Protein AF-A0A377ECA0-F1 (afdb_monomer_lite)

Structure (mmCIF, N/CA/C/O backbone):
data_AF-A0A377ECA0-F1
#
_entry.id   AF-A0A377ECA0-F1
#
loop_
_atom_site.group_PDB
_atom_site.id
_atom_site.type_symbol
_atom_site.label_atom_id
_atom_site.label_alt_id
_atom_site.label_comp_id
_atom_site.label_asym_id
_atom_site.label_entity_id
_atom_site.label_seq_id
_atom_site.pdbx_PDB_ins_code
_atom_site.Cartn_x
_atom_site.Cartn_y
_atom_site.Cartn_z
_atom_site.occupancy
_atom_site.B_iso_or_equiv
_atom_site.auth_seq_id
_atom_site.auth_comp_id
_atom_site.auth_asym_id
_atom_site.auth_atom_id
_atom_site.pdbx_PDB_model_num
ATOM 1 N N . MET A 1 1 ? 40.394 -6.941 -40.261 1.00 28.83 1 MET A N 1
ATOM 2 C CA . MET A 1 1 ? 40.652 -6.953 -38.805 1.00 28.83 1 MET A CA 1
ATOM 3 C C . MET A 1 1 ? 39.312 -7.135 -38.123 1.00 28.83 1 MET A C 1
ATOM 5 O O . MET A 1 1 ? 38.383 -6.418 -38.465 1.00 28.83 1 MET A O 1
ATOM 9 N N . LYS A 1 2 ? 39.177 -8.184 -37.307 1.00 25.30 2 LYS A N 1
ATOM 10 C CA . LYS A 1 2 ? 37.919 -8.582 -36.661 1.00 25.30 2 LYS A CA 1
ATOM 11 C C . LYS A 1 2 ? 37.496 -7.483 -35.682 1.00 25.30 2 LYS A C 1
ATOM 13 O O . LYS A 1 2 ? 38.287 -7.129 -34.814 1.00 25.30 2 LYS A O 1
ATOM 18 N N . GLY A 1 3 ? 36.300 -6.929 -35.879 1.00 26.41 3 GLY A N 1
ATOM 19 C CA . GLY A 1 3 ? 35.705 -5.952 -34.976 1.00 26.41 3 GLY A CA 1
ATOM 20 C C . GLY A 1 3 ? 35.449 -6.609 -33.629 1.00 26.41 3 GLY A C 1
ATOM 21 O O . GLY A 1 3 ? 34.752 -7.614 -33.552 1.00 26.41 3 GLY A O 1
ATOM 22 N N . THR A 1 4 ? 36.078 -6.083 -32.588 1.00 27.81 4 THR A N 1
ATOM 23 C CA . THR A 1 4 ? 35.736 -6.387 -31.203 1.00 27.81 4 THR A CA 1
ATOM 24 C C . THR A 1 4 ? 34.313 -5.910 -30.952 1.00 27.81 4 THR A C 1
ATOM 26 O O . THR A 1 4 ? 34.026 -4.718 -31.077 1.00 27.81 4 THR A O 1
ATOM 29 N N . ASP A 1 5 ? 33.431 -6.857 -30.653 1.00 27.67 5 ASP A N 1
ATOM 30 C CA . ASP A 1 5 ? 32.027 -6.625 -30.358 1.00 27.67 5 ASP A CA 1
ATOM 31 C C . ASP A 1 5 ? 31.869 -5.606 -29.219 1.00 27.67 5 ASP A C 1
ATOM 33 O O . ASP A 1 5 ? 32.388 -5.787 -28.117 1.00 27.67 5 ASP A O 1
ATOM 37 N N . LEU A 1 6 ? 31.067 -4.564 -29.464 1.00 29.16 6 LEU A N 1
ATOM 38 C CA . LEU A 1 6 ? 30.594 -3.573 -28.480 1.00 29.16 6 LEU A CA 1
ATOM 39 C C . LEU A 1 6 ? 29.875 -4.196 -27.257 1.00 29.16 6 LEU A C 1
ATOM 41 O O . LEU A 1 6 ? 29.510 -3.487 -26.320 1.00 29.16 6 LEU A O 1
ATOM 45 N N . TRP A 1 7 ? 29.685 -5.517 -27.256 1.00 29.38 7 TRP A N 1
ATOM 46 C CA . TRP A 1 7 ? 29.025 -6.307 -26.222 1.00 29.38 7 TRP A CA 1
ATOM 47 C C . TRP A 1 7 ? 29.928 -6.712 -25.051 1.00 29.38 7 TRP A C 1
ATOM 49 O O . TRP A 1 7 ? 29.408 -7.078 -23.996 1.00 29.38 7 TRP A O 1
ATOM 59 N N . ASP A 1 8 ? 31.254 -6.612 -25.172 1.00 29.42 8 ASP A N 1
ATOM 60 C CA . ASP A 1 8 ? 32.158 -7.027 -24.087 1.00 29.42 8 ASP A CA 1
ATOM 61 C C . ASP A 1 8 ? 32.122 -6.076 -22.870 1.00 29.42 8 ASP A C 1
ATOM 63 O O . ASP A 1 8 ? 32.461 -6.469 -21.751 1.00 29.42 8 ASP A O 1
ATOM 67 N N . CYS A 1 9 ? 31.639 -4.841 -23.052 1.00 31.50 9 CYS A N 1
ATOM 68 C CA . CYS A 1 9 ? 31.557 -3.828 -21.993 1.00 31.50 9 CYS A CA 1
ATOM 69 C C . CYS A 1 9 ? 30.334 -3.964 -21.064 1.00 31.50 9 CYS A C 1
ATOM 71 O O . CYS A 1 9 ? 30.274 -3.273 -20.050 1.00 31.50 9 CYS A O 1
ATOM 73 N N . LEU A 1 10 ? 29.363 -4.830 -21.379 1.00 35.47 10 LEU A N 1
ATOM 74 C CA . LEU A 1 10 ? 28.091 -4.957 -20.646 1.00 35.47 10 LEU A CA 1
ATOM 75 C C . LEU A 1 10 ? 27.835 -6.393 -20.167 1.00 35.47 10 LEU A C 1
ATOM 77 O O . LEU A 1 10 ? 26.709 -6.893 -20.199 1.00 35.47 10 LEU A O 1
ATOM 81 N N . ARG A 1 11 ? 28.881 -7.086 -19.699 1.00 25.08 11 ARG A N 1
ATOM 82 C CA . ARG A 1 11 ? 28.693 -8.347 -18.973 1.00 25.08 11 ARG A CA 1
ATOM 83 C C . ARG A 1 11 ? 27.896 -8.076 -17.681 1.00 25.08 11 ARG A C 1
ATOM 85 O O . ARG A 1 11 ? 28.354 -7.282 -16.861 1.00 25.08 11 ARG A O 1
ATOM 92 N N . PRO A 1 12 ? 26.777 -8.785 -17.423 1.00 31.27 12 PRO A N 1
ATOM 93 C CA . PRO A 1 12 ? 25.990 -8.647 -16.187 1.00 31.27 12 PRO A CA 1
ATOM 94 C C . PRO A 1 12 ? 26.754 -8.997 -14.895 1.00 31.27 12 PRO A C 1
ATOM 96 O O . PRO A 1 12 ? 26.226 -8.830 -13.802 1.00 31.27 12 PRO A O 1
ATOM 99 N N . ALA A 1 13 ? 27.986 -9.504 -15.006 1.00 26.77 13 ALA A N 1
ATOM 100 C CA . ALA A 1 13 ? 28.803 -9.980 -13.895 1.00 26.77 13 ALA A CA 1
ATOM 101 C C . ALA A 1 13 ? 29.608 -8.879 -13.171 1.00 26.77 13 ALA A C 1
ATOM 103 O O . ALA A 1 13 ? 30.215 -9.165 -12.144 1.00 26.77 13 ALA A O 1
ATOM 104 N N . SER A 1 14 ? 29.625 -7.638 -13.672 1.00 26.95 14 SER A N 1
ATOM 105 C CA . SER A 1 14 ? 30.475 -6.562 -13.123 1.00 26.95 14 SER A CA 1
ATOM 106 C C . SER A 1 14 ? 29.754 -5.598 -12.176 1.00 26.95 14 SER A C 1
ATOM 108 O O . SER A 1 14 ? 30.375 -4.657 -11.687 1.00 26.95 14 SER A O 1
ATOM 110 N N . TYR A 1 15 ? 28.460 -5.792 -11.903 1.00 35.81 15 TYR A N 1
ATOM 111 C CA . TYR A 1 15 ? 27.738 -4.972 -10.929 1.00 35.81 15 TYR A CA 1
ATOM 112 C C . TYR A 1 15 ? 28.128 -5.398 -9.510 1.00 35.81 15 TYR A C 1
ATOM 114 O O . TYR A 1 15 ? 27.382 -6.078 -8.809 1.00 35.81 15 TYR A O 1
ATOM 122 N N . SER A 1 16 ? 29.321 -5.005 -9.064 1.00 24.34 16 SER A N 1
ATOM 123 C CA . SER A 1 16 ? 29.629 -4.990 -7.640 1.00 24.34 16 SER A CA 1
ATOM 124 C C . SER A 1 16 ? 28.638 -4.044 -6.965 1.00 24.34 16 SER A C 1
ATOM 126 O O . SER A 1 16 ? 28.675 -2.829 -7.168 1.00 24.34 16 SER A O 1
ATOM 128 N N . VAL A 1 17 ? 27.717 -4.620 -6.194 1.00 31.22 17 VAL A N 1
ATOM 129 C CA . VAL A 1 17 ? 26.758 -3.900 -5.360 1.00 31.22 17 VAL A CA 1
ATOM 130 C C . VAL A 1 17 ? 27.549 -3.122 -4.312 1.00 31.22 17 VAL A C 1
ATOM 132 O O . VAL A 1 17 ? 27.929 -3.665 -3.279 1.00 31.22 17 VAL A O 1
ATOM 135 N N . ILE A 1 18 ? 27.817 -1.843 -4.577 1.00 32.34 18 ILE A N 1
ATOM 136 C CA . ILE A 1 18 ? 28.275 -0.912 -3.545 1.00 32.34 18 ILE A CA 1
ATOM 137 C C . ILE A 1 18 ? 27.057 -0.664 -2.644 1.00 32.34 18 ILE A C 1
ATOM 139 O O . ILE A 1 18 ? 26.040 -0.162 -3.141 1.00 32.34 18 ILE A O 1
ATOM 143 N N . PRO A 1 19 ? 27.093 -1.028 -1.348 1.00 28.97 19 PRO A N 1
ATOM 144 C CA . PRO A 1 19 ? 25.959 -0.835 -0.459 1.00 28.97 19 PRO A CA 1
ATOM 145 C C . PRO A 1 19 ? 25.803 0.660 -0.175 1.00 28.97 19 PRO A C 1
ATOM 147 O O . PRO A 1 19 ? 26.375 1.202 0.767 1.00 28.97 19 PRO A O 1
ATOM 150 N N . ASN A 1 20 ? 25.019 1.347 -1.003 1.00 37.94 20 ASN A N 1
ATOM 151 C CA . ASN A 1 20 ? 24.620 2.710 -0.708 1.00 37.94 20 ASN A CA 1
ATOM 152 C C . ASN A 1 20 ? 23.591 2.656 0.424 1.00 37.94 20 ASN A C 1
ATOM 154 O O . ASN A 1 20 ? 22.491 2.128 0.260 1.00 37.94 20 ASN A O 1
ATOM 158 N N . LYS A 1 21 ? 23.955 3.194 1.586 1.00 34.03 21 LYS A N 1
ATOM 159 C CA . LYS A 1 21 ? 23.105 3.281 2.781 1.00 34.03 21 LYS A CA 1
ATOM 160 C C . LYS A 1 21 ? 22.103 4.442 2.656 1.00 34.03 21 LYS A C 1
ATOM 162 O O . LYS A 1 21 ? 21.881 5.176 3.612 1.00 34.03 21 LYS A O 1
ATOM 167 N N . LYS A 1 22 ? 21.532 4.650 1.465 1.00 42.03 22 LYS A N 1
ATOM 168 C CA . LYS A 1 22 ? 20.359 5.511 1.270 1.00 42.03 22 LYS A CA 1
ATOM 169 C C . LYS A 1 22 ? 19.135 4.621 1.462 1.00 42.03 22 LYS A C 1
ATOM 171 O O . LYS A 1 22 ? 19.134 3.486 0.992 1.00 42.03 22 LYS A O 1
ATOM 176 N N . VAL A 1 23 ? 18.161 5.109 2.233 1.00 39.84 23 VAL A N 1
ATOM 177 C CA . VAL A 1 23 ? 16.913 4.410 2.571 1.00 39.84 23 VAL A CA 1
ATOM 178 C C . VAL A 1 23 ? 16.377 3.764 1.300 1.00 39.84 23 VAL A C 1
ATOM 180 O O . VAL A 1 23 ? 15.966 4.468 0.381 1.00 39.84 23 VAL A O 1
ATOM 183 N N . LYS A 1 24 ? 16.458 2.432 1.207 1.00 48.22 24 LYS A N 1
ATOM 184 C CA . LYS A 1 24 ? 15.829 1.719 0.101 1.00 48.22 24 LYS A CA 1
ATOM 185 C C . LYS A 1 24 ? 14.350 2.045 0.220 1.00 48.22 24 LYS A C 1
ATOM 187 O O . LYS A 1 24 ? 13.742 1.722 1.238 1.00 48.22 24 LYS A O 1
ATOM 192 N N . PHE A 1 25 ? 13.803 2.749 -0.763 1.00 55.59 25 PHE A N 1
ATOM 193 C CA . PHE A 1 25 ? 12.363 2.851 -0.909 1.00 55.59 25 PHE A CA 1
ATOM 194 C C . PHE A 1 25 ? 11.832 1.416 -0.950 1.00 55.59 25 PHE A C 1
ATOM 196 O O . PHE A 1 25 ? 12.160 0.660 -1.863 1.00 55.59 25 PHE A O 1
ATOM 203 N N . ARG A 1 26 ? 11.125 1.009 0.102 1.00 63.50 26 ARG A N 1
ATOM 204 C CA . ARG A 1 26 ? 10.517 -0.314 0.204 1.00 63.50 26 ARG A CA 1
ATOM 205 C C . ARG A 1 26 ? 9.012 -0.112 0.200 1.00 63.50 26 ARG A C 1
ATOM 207 O O . ARG A 1 26 ? 8.476 0.625 1.026 1.00 63.50 26 ARG A O 1
ATOM 214 N N . ALA A 1 27 ? 8.378 -0.733 -0.780 1.00 75.50 27 ALA A N 1
ATOM 215 C CA . ALA A 1 27 ? 6.948 -0.702 -1.021 1.00 75.50 27 ALA A CA 1
ATOM 216 C C . ALA A 1 27 ? 6.234 -1.528 0.063 1.00 75.50 27 ALA A C 1
ATOM 218 O O . ALA A 1 27 ? 6.321 -2.757 0.085 1.00 75.50 27 ALA A O 1
ATOM 219 N N . LEU A 1 28 ? 5.603 -0.843 1.018 1.00 83.19 28 LEU A N 1
ATOM 220 C CA . LEU A 1 28 ? 5.018 -1.453 2.210 1.00 83.19 28 LEU A CA 1
ATOM 221 C C . LEU A 1 28 ? 3.870 -2.392 1.839 1.00 83.19 28 LEU A C 1
ATOM 223 O O . LEU A 1 28 ? 3.805 -3.516 2.335 1.00 83.19 28 LEU A O 1
ATOM 227 N N . PHE A 1 29 ? 2.956 -1.933 0.987 1.00 85.31 29 PHE A N 1
ATOM 228 C CA . PHE A 1 29 ? 1.769 -2.701 0.628 1.00 85.31 29 PHE A CA 1
ATOM 229 C C . PHE A 1 29 ? 2.135 -3.887 -0.263 1.00 85.31 29 PHE A C 1
ATOM 231 O O . PHE A 1 29 ? 1.602 -4.980 -0.050 1.00 85.31 29 PHE A O 1
ATOM 238 N N . LEU A 1 30 ? 3.096 -3.723 -1.181 1.00 84.19 30 LEU A N 1
ATOM 239 C CA . LEU A 1 30 ? 3.634 -4.846 -1.955 1.00 84.19 30 LEU A CA 1
ATOM 240 C C . LEU A 1 30 ? 4.256 -5.924 -1.057 1.00 84.19 30 LEU A C 1
ATOM 242 O O . LEU A 1 30 ? 3.967 -7.108 -1.224 1.00 84.19 30 LEU A O 1
ATOM 246 N N . GLU A 1 31 ? 5.069 -5.541 -0.071 1.00 83.56 31 GLU A N 1
ATOM 247 C CA . GLU A 1 31 ? 5.737 -6.504 0.814 1.00 83.56 31 GLU A CA 1
ATOM 248 C C . GLU A 1 31 ? 4.800 -7.196 1.808 1.00 83.56 31 GLU A C 1
ATOM 250 O O . GLU A 1 31 ? 5.074 -8.331 2.220 1.00 83.56 31 GLU A O 1
ATOM 255 N N . LEU A 1 32 ? 3.714 -6.531 2.209 1.00 83.19 32 LEU A N 1
ATOM 256 C CA . LEU A 1 32 ? 2.749 -7.077 3.160 1.00 83.19 32 LEU A CA 1
ATOM 257 C C . LEU A 1 32 ? 1.672 -7.929 2.490 1.00 83.19 32 LEU A C 1
ATOM 259 O O . LEU A 1 32 ? 1.390 -9.016 2.987 1.00 83.19 32 LEU A O 1
ATOM 263 N N . PHE A 1 33 ? 1.086 -7.453 1.389 1.00 83.69 33 PHE A N 1
ATOM 264 C CA . PHE A 1 33 ? -0.111 -8.059 0.799 1.00 83.69 33 PHE A CA 1
ATOM 265 C C . PHE A 1 33 ? 0.124 -8.703 -0.571 1.00 83.69 33 PHE A C 1
ATOM 267 O O . PHE A 1 33 ? -0.651 -9.575 -0.944 1.00 83.69 33 PHE A O 1
ATOM 274 N N . PHE A 1 34 ? 1.171 -8.329 -1.320 1.00 84.62 34 PHE A N 1
ATOM 275 C CA . PHE A 1 34 ? 1.400 -8.792 -2.702 1.00 84.62 34 PHE A CA 1
ATOM 276 C C . PHE A 1 34 ? 2.777 -9.440 -2.894 1.00 84.62 34 PHE A C 1
ATOM 278 O O . PHE A 1 34 ? 3.579 -9.066 -3.753 1.00 84.62 34 PHE A O 1
ATOM 285 N N . ARG A 1 35 ? 3.072 -10.443 -2.068 1.00 79.69 35 ARG A N 1
ATOM 286 C CA . ARG A 1 35 ? 4.407 -11.055 -1.989 1.00 79.69 35 ARG A CA 1
ATOM 287 C C . ARG A 1 35 ? 4.764 -11.884 -3.215 1.00 79.69 35 ARG A C 1
ATOM 289 O O . ARG A 1 35 ? 5.919 -11.874 -3.649 1.00 79.69 35 ARG A O 1
ATOM 296 N N . ARG A 1 36 ? 3.790 -12.608 -3.764 1.00 79.50 36 ARG A N 1
ATOM 297 C CA . ARG A 1 36 ? 4.006 -13.526 -4.884 1.00 79.50 36 ARG A CA 1
ATOM 298 C C . ARG A 1 36 ? 4.077 -12.769 -6.199 1.00 79.50 36 ARG A C 1
ATOM 300 O O . ARG A 1 36 ? 3.376 -11.782 -6.395 1.00 79.50 36 ARG A O 1
ATOM 307 N N . THR A 1 37 ? 4.886 -13.290 -7.111 1.00 79.31 37 THR A N 1
ATOM 308 C CA . THR A 1 37 ? 5.039 -12.759 -8.463 1.00 79.31 37 THR A CA 1
ATOM 309 C C . THR A 1 37 ? 4.813 -13.870 -9.476 1.00 79.31 37 THR A C 1
ATOM 311 O O . THR A 1 37 ? 5.334 -14.974 -9.312 1.00 79.31 37 THR A O 1
ATOM 314 N N . VAL A 1 38 ? 4.044 -13.576 -10.521 1.00 78.62 38 VAL A N 1
ATOM 315 C CA . VAL A 1 38 ? 3.818 -14.452 -11.670 1.00 78.62 38 VAL A CA 1
ATOM 316 C C . VAL A 1 38 ? 4.130 -13.670 -12.939 1.00 78.62 38 VAL A C 1
ATOM 318 O O . VAL A 1 38 ? 3.555 -12.613 -13.192 1.00 78.62 38 VAL A O 1
ATOM 321 N N . ASN A 1 39 ? 5.030 -14.220 -13.748 1.00 78.69 39 ASN A N 1
ATOM 322 C CA . ASN A 1 39 ? 5.411 -13.647 -15.031 1.00 78.69 39 ASN A CA 1
ATOM 323 C C . ASN A 1 39 ? 4.737 -14.439 -16.150 1.00 78.69 39 ASN A C 1
ATOM 325 O O . ASN A 1 39 ? 4.835 -15.666 -16.196 1.00 78.69 39 ASN A O 1
ATOM 329 N N . PHE A 1 40 ? 4.073 -13.733 -17.055 1.00 74.38 40 PHE A N 1
ATOM 330 C CA . PHE A 1 40 ? 3.424 -14.296 -18.227 1.00 74.38 40 PHE A CA 1
ATOM 331 C C . PHE A 1 40 ? 4.304 -14.101 -19.464 1.00 74.38 40 PHE A C 1
ATOM 333 O O . PHE A 1 40 ? 5.053 -13.135 -19.583 1.00 74.38 40 PHE A O 1
ATOM 340 N N . HIS A 1 41 ? 4.206 -15.042 -20.403 1.00 76.81 41 HIS A N 1
ATOM 341 C CA . HIS A 1 41 ? 4.886 -14.967 -21.702 1.00 76.81 41 HIS A CA 1
ATOM 342 C C . HIS A 1 41 ? 4.023 -14.316 -22.793 1.00 76.81 41 HIS A C 1
ATOM 344 O O . HIS A 1 41 ? 4.474 -14.156 -23.922 1.00 76.8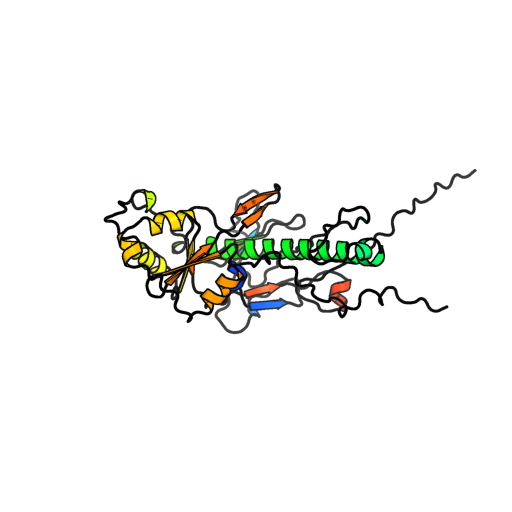1 41 HIS A O 1
ATOM 350 N N . THR A 1 42 ? 2.794 -13.938 -22.453 1.00 77.94 42 THR A N 1
ATOM 351 C CA . THR A 1 42 ? 1.849 -13.212 -23.303 1.00 77.94 42 THR A CA 1
ATOM 352 C C . THR A 1 42 ? 1.712 -11.774 -22.815 1.00 77.94 42 THR A C 1
ATOM 354 O O . THR A 1 42 ? 1.918 -11.505 -21.633 1.00 77.94 42 THR A O 1
ATOM 357 N N . GLU A 1 43 ? 1.354 -10.850 -23.710 1.00 74.25 43 GLU A N 1
ATOM 358 C CA . GLU A 1 43 ? 1.010 -9.466 -23.334 1.00 74.25 43 GLU A CA 1
ATOM 359 C C . GLU A 1 43 ? -0.124 -9.443 -22.304 1.00 74.25 43 GLU A C 1
ATOM 361 O O . GLU A 1 43 ? -0.130 -8.657 -21.363 1.00 74.25 43 GLU A O 1
ATOM 366 N N . GLU A 1 44 ? -1.067 -10.365 -22.470 1.00 78.12 44 GLU A N 1
ATOM 367 C CA . GLU A 1 44 ? -2.232 -10.492 -21.620 1.00 78.12 44 GLU A CA 1
ATOM 368 C C . GLU A 1 44 ? -1.959 -11.434 -20.442 1.00 78.12 44 GLU A C 1
ATOM 370 O O . GLU A 1 44 ? -1.428 -12.539 -20.597 1.00 78.12 44 GLU A O 1
ATOM 375 N N . VAL A 1 45 ? -2.355 -10.989 -19.254 1.00 76.25 45 VAL A N 1
ATOM 376 C CA . VAL A 1 45 ? -2.322 -11.730 -17.997 1.00 76.25 45 VAL A CA 1
ATOM 377 C C . VAL A 1 45 ? -3.600 -12.549 -17.893 1.00 76.25 45 VAL A C 1
ATOM 379 O O . VAL A 1 45 ? -4.700 -12.008 -17.802 1.00 76.25 45 VAL A O 1
ATOM 382 N N . MET A 1 46 ? -3.454 -13.870 -17.888 1.00 74.62 46 MET A N 1
ATOM 383 C CA . MET A 1 46 ? -4.575 -14.796 -17.733 1.00 74.62 46 MET A CA 1
ATOM 384 C C . MET A 1 46 ? -4.699 -15.181 -16.260 1.00 74.62 46 MET A C 1
ATOM 386 O O . MET A 1 46 ? -3.928 -16.008 -15.768 1.00 74.62 46 MET A O 1
ATOM 390 N N . LEU A 1 47 ? -5.674 -14.595 -15.566 1.00 71.81 47 LEU A N 1
ATOM 391 C CA . LEU A 1 47 ? -5.910 -14.813 -14.137 1.00 71.81 47 LEU A CA 1
ATOM 392 C C . LEU A 1 47 ? -6.279 -16.276 -13.835 1.00 71.81 47 LEU A C 1
ATOM 394 O O . LEU A 1 47 ? -5.882 -16.808 -12.803 1.00 71.81 47 LEU A O 1
ATOM 398 N N . ASP A 1 48 ? -6.912 -16.971 -14.786 1.00 66.06 48 ASP A N 1
ATOM 399 C CA . ASP A 1 48 ? -7.264 -18.398 -14.683 1.00 66.06 48 ASP A CA 1
ATOM 400 C C . ASP A 1 48 ? -6.059 -19.337 -14.542 1.00 66.06 48 ASP A C 1
ATOM 402 O O . ASP A 1 48 ? -6.176 -20.436 -14.000 1.00 66.06 48 ASP A O 1
ATOM 406 N N . LYS A 1 49 ? -4.897 -18.944 -15.078 1.00 64.81 49 LYS A N 1
ATOM 407 C CA . LYS A 1 49 ? -3.690 -19.789 -15.083 1.00 64.81 49 LYS A CA 1
ATOM 408 C C . LYS A 1 49 ? -2.917 -19.724 -13.769 1.00 64.81 49 LYS A C 1
ATOM 410 O O . LYS A 1 49 ? -1.949 -20.462 -13.588 1.00 64.81 49 LYS A O 1
ATOM 415 N N . ILE A 1 50 ? -3.332 -18.854 -12.854 1.00 67.81 50 ILE A N 1
ATOM 416 C CA . ILE A 1 50 ? -2.740 -18.716 -11.533 1.00 67.81 50 ILE A CA 1
ATOM 417 C C . ILE A 1 50 ? -3.296 -19.852 -10.662 1.00 67.81 50 ILE A C 1
ATOM 419 O O . ILE A 1 50 ? -4.459 -19.870 -10.274 1.00 67.81 50 ILE A O 1
ATOM 423 N N . THR A 1 51 ? -2.472 -20.865 -10.415 1.00 45.88 51 THR A N 1
ATOM 424 C CA . THR A 1 51 ? -2.862 -22.150 -9.820 1.00 45.88 51 THR A CA 1
ATOM 425 C C . THR A 1 51 ? -3.492 -22.054 -8.416 1.00 45.88 51 THR A C 1
ATOM 427 O O . THR A 1 51 ? -2.894 -21.508 -7.489 1.00 45.88 51 THR A O 1
ATOM 430 N N . GLY A 1 52 ? -4.638 -22.734 -8.226 1.00 47.81 52 GLY A N 1
ATOM 431 C CA . GLY A 1 52 ? -4.943 -23.519 -7.014 1.00 47.81 52 GLY A CA 1
ATOM 432 C C . GLY A 1 52 ? -6.021 -23.032 -6.032 1.00 47.81 52 GLY A C 1
ATOM 433 O O . GLY A 1 52 ? -6.386 -23.798 -5.143 1.00 47.81 52 GLY A O 1
ATOM 434 N N . LYS A 1 53 ? -6.560 -21.817 -6.152 1.00 48.84 53 LYS A N 1
ATOM 435 C CA . LYS A 1 53 ? -7.690 -21.335 -5.328 1.00 48.84 53 LYS A CA 1
ATOM 436 C C . LYS A 1 53 ? -8.685 -20.586 -6.209 1.00 48.84 53 LYS A C 1
ATOM 438 O O . LYS A 1 53 ? -8.322 -20.208 -7.316 1.00 48.84 53 LYS A O 1
ATOM 443 N N . THR A 1 54 ? -9.928 -20.468 -5.734 1.00 46.38 54 THR A N 1
ATOM 444 C CA . THR A 1 54 ? -11.100 -19.933 -6.449 1.00 46.38 54 THR A CA 1
ATOM 445 C C . THR A 1 54 ? -10.714 -18.849 -7.459 1.00 46.38 54 THR A C 1
ATOM 447 O O . THR A 1 54 ? -10.057 -17.888 -7.055 1.00 46.38 54 THR A O 1
ATOM 450 N N . PRO A 1 55 ? -11.079 -19.003 -8.746 1.00 48.06 55 PRO A N 1
ATOM 451 C CA . PRO A 1 55 ? -10.672 -18.070 -9.787 1.00 48.06 55 PRO A CA 1
ATOM 452 C C . PRO A 1 55 ? -11.104 -16.654 -9.402 1.00 48.06 55 PRO A C 1
ATOM 454 O O . PRO A 1 55 ? -12.281 -16.409 -9.137 1.00 48.06 55 PRO A O 1
ATOM 457 N N . VAL A 1 56 ? -10.138 -15.737 -9.327 1.00 55.69 56 VAL A N 1
ATOM 458 C CA . VAL A 1 56 ? -10.409 -14.316 -9.108 1.00 55.69 56 VAL A CA 1
ATOM 459 C C . VAL A 1 56 ? -10.716 -13.723 -10.468 1.00 55.69 56 VAL A C 1
ATOM 461 O O . VAL A 1 56 ? -9.820 -13.557 -11.295 1.00 55.69 56 VAL A O 1
ATOM 464 N N . ALA A 1 57 ? -11.984 -13.430 -10.709 1.00 55.50 57 ALA A N 1
ATOM 465 C CA . ALA A 1 57 ? -12.362 -12.643 -11.859 1.00 55.50 57 ALA A CA 1
ATOM 466 C C . ALA A 1 57 ? -12.294 -11.160 -11.501 1.00 55.50 57 ALA A C 1
ATOM 468 O O . ALA A 1 57 ? -12.806 -10.739 -10.463 1.00 55.50 57 ALA A O 1
ATOM 469 N N . ALA A 1 58 ? -11.640 -10.383 -12.358 1.00 64.31 58 ALA A N 1
ATOM 470 C CA . ALA A 1 58 ? -11.617 -8.937 -12.240 1.00 64.31 58 ALA A CA 1
ATOM 471 C C . ALA A 1 58 ? -12.589 -8.350 -13.261 1.00 64.31 58 ALA A C 1
ATOM 473 O O . ALA A 1 58 ? -12.655 -8.775 -14.419 1.00 64.31 58 ALA A O 1
ATOM 474 N N . TYR A 1 59 ? -13.352 -7.357 -12.830 1.00 68.81 59 TYR A N 1
ATOM 475 C CA . TYR A 1 59 ? -14.157 -6.567 -13.737 1.00 68.81 59 TYR A CA 1
ATOM 476 C C . TYR A 1 59 ? -13.289 -5.466 -14.334 1.00 68.81 59 TYR A C 1
ATOM 478 O O . TYR A 1 59 ? -12.609 -4.740 -13.608 1.00 68.81 59 TYR A O 1
ATOM 486 N N . VAL A 1 60 ? -13.303 -5.348 -15.660 1.00 71.62 60 VAL A N 1
A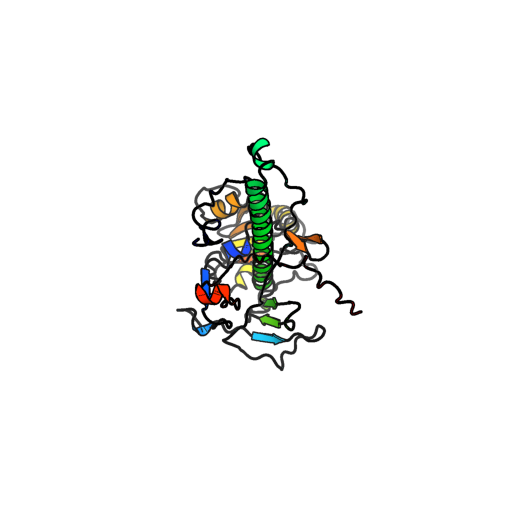TOM 487 C CA . VAL A 1 60 ? -12.483 -4.369 -16.376 1.00 71.62 60 VAL A CA 1
ATOM 488 C C . VAL A 1 60 ? -13.394 -3.475 -17.201 1.00 71.62 60 VAL A C 1
ATOM 490 O O . VAL A 1 60 ? -14.119 -3.953 -18.075 1.00 71.62 60 VAL A O 1
ATOM 493 N N . SER A 1 61 ? -13.369 -2.174 -16.913 1.00 72.31 61 SER A N 1
ATOM 494 C CA . SER A 1 61 ? -14.194 -1.177 -17.602 1.00 72.31 61 SER A CA 1
ATOM 495 C C . SER A 1 61 ? -13.346 -0.021 -18.120 1.00 72.31 61 SER A C 1
ATOM 497 O O . SER A 1 61 ? -12.582 0.554 -17.343 1.00 72.31 61 SER A O 1
ATOM 499 N N . PRO A 1 62 ? -13.532 0.408 -19.381 1.00 71.25 62 PRO A N 1
ATOM 500 C CA . PRO A 1 62 ? -12.985 1.678 -19.835 1.00 71.25 62 PRO A CA 1
ATOM 501 C C . PRO A 1 62 ? -13.674 2.834 -19.094 1.00 71.25 62 PRO A C 1
ATOM 503 O O . PRO A 1 62 ? -14.875 2.779 -18.789 1.00 71.25 62 PRO A O 1
ATOM 506 N N . VAL A 1 63 ? -12.910 3.880 -18.795 1.00 70.69 63 VAL A N 1
ATOM 507 C CA . VAL A 1 63 ? -13.389 5.115 -18.170 1.00 70.69 63 VAL A CA 1
ATOM 508 C C . VAL A 1 63 ? -13.397 6.211 -19.232 1.00 70.69 63 VAL A C 1
ATOM 510 O O . VAL A 1 63 ? -12.343 6.613 -19.712 1.00 70.69 63 VAL A O 1
ATOM 513 N N . VAL A 1 64 ? -14.580 6.724 -19.579 1.00 61.00 64 VAL A N 1
ATOM 514 C CA . VAL A 1 64 ? -14.735 7.839 -20.532 1.00 61.00 64 VAL A CA 1
ATOM 515 C C . VAL A 1 64 ? -15.135 9.087 -19.749 1.00 61.00 64 VAL A C 1
ATOM 517 O O . VAL A 1 64 ? -16.128 9.052 -19.024 1.00 61.00 64 VAL A O 1
ATOM 520 N N . GLU A 1 65 ? -14.346 10.163 -19.851 1.00 52.91 65 GLU A N 1
ATOM 521 C CA . GLU A 1 65 ? -14.619 11.493 -19.261 1.00 52.91 65 GLU A CA 1
ATOM 522 C C . GLU A 1 65 ? -15.182 11.450 -17.820 1.00 52.91 65 GLU A C 1
ATOM 524 O O . GLU A 1 65 ? -16.163 12.107 -17.472 1.00 52.91 65 GLU A O 1
ATOM 529 N N . GLY A 1 66 ? -14.579 10.617 -16.964 1.00 53.22 66 GLY A N 1
ATOM 530 C CA . GLY A 1 66 ? -14.921 10.518 -15.539 1.00 53.22 66 GLY A CA 1
ATOM 531 C C . GLY A 1 66 ? -16.154 9.671 -15.198 1.00 53.22 66 GLY A C 1
ATOM 532 O O . GLY A 1 66 ? -16.462 9.512 -14.017 1.00 53.22 66 GLY A O 1
ATOM 533 N N . LYS A 1 67 ? -16.843 9.077 -16.182 1.00 53.94 67 LYS A N 1
ATOM 534 C CA . LYS A 1 67 ? -17.927 8.112 -15.944 1.00 53.94 67 LYS A CA 1
ATOM 535 C C . LYS A 1 67 ? -17.451 6.694 -16.251 1.00 53.94 67 LYS A C 1
ATOM 537 O O . LYS A 1 67 ? -17.089 6.368 -17.379 1.00 53.94 67 LYS A O 1
ATOM 542 N N . VAL A 1 68 ? -17.484 5.832 -15.235 1.00 60.62 68 VAL A N 1
ATOM 543 C CA . VAL A 1 68 ? -17.217 4.396 -15.397 1.00 60.62 68 VAL A CA 1
ATOM 544 C C . VAL A 1 68 ? -18.392 3.763 -16.146 1.00 60.62 68 VAL A C 1
ATOM 546 O O . VAL A 1 68 ? -19.512 3.706 -15.631 1.00 60.62 68 VAL A O 1
ATOM 549 N N . LEU A 1 69 ? -18.152 3.287 -17.369 1.00 58.38 69 LEU A N 1
ATOM 550 C CA . LEU A 1 69 ? -19.175 2.666 -18.213 1.00 58.38 69 LEU A CA 1
ATOM 551 C C . LEU A 1 69 ? -19.387 1.189 -17.845 1.00 58.38 69 LEU A C 1
ATOM 553 O O . LEU A 1 69 ? -19.022 0.281 -18.590 1.00 58.38 69 LEU A O 1
ATOM 557 N N . ARG A 1 70 ? -20.088 0.945 -16.731 1.00 57.78 70 ARG A N 1
ATOM 558 C CA . ARG A 1 70 ? -20.403 -0.413 -16.236 1.00 57.78 70 ARG A CA 1
ATOM 559 C C . ARG A 1 70 ? -21.271 -1.272 -17.170 1.00 57.78 70 ARG A C 1
ATOM 561 O O . ARG A 1 70 ? -21.423 -2.466 -16.953 1.00 57.78 70 ARG A O 1
ATOM 568 N N . HIS A 1 71 ? -21.869 -0.687 -18.207 1.00 50.84 71 HIS A N 1
ATOM 569 C CA . HIS A 1 71 ? -22.619 -1.450 -19.212 1.00 50.84 71 HIS A CA 1
ATOM 570 C C . HIS A 1 71 ? -21.721 -2.059 -20.300 1.00 50.84 71 HIS A C 1
ATOM 572 O O . HIS A 1 71 ? -22.180 -2.933 -21.029 1.00 50.84 71 HIS A O 1
ATOM 578 N N . ARG A 1 72 ? -20.467 -1.592 -20.434 1.00 53.50 72 ARG A N 1
ATOM 579 C CA . ARG A 1 72 ? -19.505 -2.093 -21.432 1.00 53.50 72 ARG A CA 1
ATOM 580 C C . ARG A 1 72 ? -18.433 -3.015 -20.857 1.00 53.50 72 ARG A C 1
ATOM 582 O O . ARG A 1 72 ? -17.856 -3.775 -21.626 1.00 53.50 72 ARG A O 1
ATOM 589 N N . GLY A 1 73 ? -18.141 -2.949 -19.559 1.00 52.28 73 GLY A N 1
ATOM 590 C CA . GLY A 1 73 ? -17.206 -3.888 -18.944 1.00 52.28 73 GLY A CA 1
ATOM 591 C C . GLY A 1 73 ? -17.855 -5.260 -18.754 1.00 52.28 73 GLY A C 1
ATOM 592 O O . GLY A 1 73 ? -19.043 -5.359 -18.431 1.00 52.28 73 GLY A O 1
ATOM 593 N N . GLY A 1 74 ? -17.075 -6.311 -18.973 1.00 57.00 74 GLY A N 1
ATOM 594 C CA . GLY A 1 74 ? -17.436 -7.693 -18.676 1.00 57.00 74 GLY A CA 1
ATOM 595 C C . GLY A 1 74 ? -16.558 -8.244 -17.557 1.00 57.00 74 GLY A C 1
ATOM 596 O O . GLY A 1 74 ? -15.485 -7.709 -17.273 1.00 57.00 74 GLY A O 1
ATOM 597 N N . GLU A 1 75 ? -17.006 -9.327 -16.926 1.00 63.97 75 GLU A N 1
ATOM 598 C CA . GLU A 1 75 ? -16.135 -10.153 -16.093 1.00 63.97 75 GLU A CA 1
ATOM 599 C C . GLU A 1 75 ? -15.062 -10.755 -17.008 1.00 63.97 75 GLU A C 1
ATOM 601 O O . GLU A 1 75 ? -15.373 -11.570 -17.880 1.00 63.97 75 GLU A O 1
ATOM 606 N N . THR A 1 76 ? -13.813 -10.303 -16.875 1.00 61.28 76 THR A N 1
ATOM 607 C CA . THR A 1 76 ? -12.720 -10.806 -17.706 1.00 61.28 76 THR A CA 1
ATOM 608 C C . THR A 1 76 ? -11.740 -11.609 -16.872 1.00 61.28 76 THR A C 1
ATOM 610 O O . THR A 1 76 ? -11.328 -11.240 -15.773 1.00 61.28 76 THR A O 1
ATOM 613 N N . ARG A 1 77 ? -11.350 -12.743 -17.440 1.00 67.31 77 ARG A N 1
ATOM 614 C CA . ARG A 1 77 ? -10.305 -13.624 -16.913 1.00 67.31 77 ARG A CA 1
ATOM 615 C C . ARG A 1 77 ? -8.936 -13.286 -17.498 1.00 67.31 77 ARG A C 1
ATOM 617 O O . ARG A 1 77 ? -7.921 -13.853 -17.098 1.00 67.31 77 ARG A O 1
ATOM 624 N N . VAL A 1 78 ? -8.923 -12.364 -18.458 1.00 71.88 78 VAL A N 1
ATOM 625 C CA . VAL A 1 78 ? -7.756 -11.915 -19.199 1.00 71.88 78 VAL A CA 1
ATOM 626 C C . VAL A 1 78 ? -7.657 -10.401 -19.053 1.00 71.88 78 VAL A C 1
ATOM 628 O O . VAL A 1 78 ? -8.570 -9.666 -19.426 1.00 71.88 78 VAL A O 1
ATOM 631 N N . LEU A 1 79 ? -6.557 -9.937 -18.476 1.00 75.75 79 LEU A N 1
ATOM 632 C CA . LEU A 1 79 ? -6.279 -8.528 -18.239 1.00 75.75 79 LEU A CA 1
ATOM 633 C C . LEU A 1 79 ? -5.042 -8.128 -19.037 1.00 75.75 79 LEU A C 1
ATOM 635 O O . LEU A 1 79 ? -4.022 -8.809 -18.978 1.00 75.75 79 LEU A O 1
ATOM 639 N N . ARG A 1 80 ? -5.094 -6.996 -19.736 1.00 77.00 80 ARG A N 1
ATOM 640 C CA . ARG A 1 80 ? -3.889 -6.374 -20.287 1.00 77.00 80 ARG A CA 1
ATOM 641 C C . ARG A 1 80 ? -3.329 -5.385 -19.257 1.00 77.00 80 ARG A C 1
ATOM 643 O O . ARG A 1 80 ? -4.030 -4.425 -18.937 1.00 77.00 80 ARG A O 1
ATOM 650 N N . PRO A 1 81 ? -2.135 -5.621 -18.691 1.00 75.75 81 PRO A N 1
ATOM 651 C CA . PRO A 1 81 ? -1.529 -4.694 -17.744 1.00 75.75 81 PRO A CA 1
ATOM 652 C C . PRO A 1 81 ? -1.072 -3.412 -18.456 1.00 75.75 81 PRO A C 1
ATOM 654 O O . PRO A 1 81 ? -0.750 -3.435 -19.644 1.00 75.75 81 PRO A O 1
ATOM 657 N N . GLY A 1 82 ? -1.017 -2.298 -17.723 1.00 73.94 82 GLY A N 1
ATOM 658 C CA . GLY A 1 82 ? -0.434 -1.054 -18.228 1.00 73.94 82 GLY A CA 1
ATOM 659 C C . GLY A 1 82 ? 1.063 -1.211 -18.513 1.00 73.94 82 GLY A C 1
ATOM 660 O O . GLY A 1 82 ? 1.789 -1.816 -17.722 1.00 73.94 82 GLY A O 1
ATOM 661 N N . TYR A 1 83 ? 1.527 -0.667 -19.638 1.00 75.19 83 TYR A N 1
ATOM 662 C CA . TYR A 1 83 ? 2.933 -0.734 -20.036 1.00 75.19 83 TYR A CA 1
ATOM 663 C C . TYR A 1 83 ? 3.697 0.494 -19.528 1.00 75.19 83 TYR A C 1
ATOM 665 O O . TYR A 1 83 ? 3.402 1.620 -19.925 1.00 75.19 83 TYR A O 1
ATOM 673 N N . VAL A 1 84 ? 4.686 0.284 -18.655 1.00 76.88 84 VAL A N 1
ATOM 674 C CA . VAL A 1 84 ? 5.477 1.356 -18.029 1.00 76.88 84 VAL A CA 1
ATOM 675 C C . VAL A 1 84 ? 6.918 1.276 -18.542 1.00 76.88 84 VAL A C 1
ATOM 677 O O . VAL A 1 84 ? 7.623 0.308 -18.268 1.00 76.88 84 VAL A O 1
ATOM 680 N N . LYS A 1 85 ? 7.353 2.286 -19.310 1.00 80.19 85 LYS A N 1
ATOM 681 C CA . LYS A 1 85 ? 8.708 2.383 -19.891 1.00 80.19 85 LYS A CA 1
ATOM 682 C C . LYS A 1 85 ? 9.317 3.762 -19.585 1.00 80.19 85 LYS A C 1
ATOM 684 O O . LYS A 1 85 ? 9.323 4.622 -20.470 1.00 80.19 85 LYS A O 1
ATOM 689 N N . PRO A 1 86 ? 9.781 4.015 -18.344 1.00 79.19 86 PRO A N 1
ATOM 690 C CA . PRO A 1 86 ? 10.494 5.247 -18.039 1.00 79.19 86 PRO A CA 1
ATOM 691 C C . PRO A 1 86 ? 11.789 5.288 -18.855 1.00 79.19 86 PRO A C 1
ATOM 693 O O . PRO A 1 86 ? 12.392 4.252 -19.135 1.00 79.19 86 PRO A O 1
ATOM 696 N N . LYS A 1 87 ? 12.187 6.487 -19.274 1.00 80.38 87 LYS A N 1
ATOM 697 C CA . LYS A 1 87 ? 13.396 6.711 -20.066 1.00 80.38 87 LYS A CA 1
ATOM 698 C C . LYS A 1 87 ? 14.096 7.970 -19.582 1.00 80.38 87 LYS A C 1
ATOM 700 O O . LYS A 1 87 ? 13.439 8.993 -19.393 1.00 80.38 87 LYS A O 1
ATOM 705 N N . HIS A 1 88 ? 15.414 7.906 -19.447 1.00 78.75 88 HIS A N 1
ATOM 706 C CA . HIS A 1 88 ? 16.250 9.079 -19.213 1.00 78.75 88 HIS A CA 1
ATOM 707 C C . HIS A 1 88 ? 17.167 9.337 -20.400 1.00 78.75 88 HIS A C 1
ATOM 709 O O . HIS A 1 88 ? 17.781 8.421 -20.951 1.00 78.75 88 HIS A O 1
ATOM 715 N N . GLU A 1 89 ? 17.297 10.607 -20.768 1.00 80.62 89 GLU A N 1
ATOM 716 C CA . GLU A 1 89 ? 18.354 11.027 -21.677 1.00 80.62 89 GLU A CA 1
ATOM 717 C C . GLU A 1 89 ? 19.708 10.911 -20.969 1.00 80.62 89 GLU A C 1
ATOM 719 O O . GLU A 1 89 ? 19.864 11.274 -19.801 1.00 80.62 89 GLU A O 1
ATOM 724 N N . PHE A 1 90 ? 20.704 10.386 -21.677 1.00 78.19 90 PHE A N 1
ATOM 725 C CA . PHE A 1 90 ? 22.063 10.304 -21.166 1.00 78.19 90 PHE A CA 1
ATOM 726 C C . PHE A 1 90 ? 22.837 11.570 -21.557 1.00 78.19 90 PHE A C 1
ATOM 728 O O . PHE A 1 90 ? 23.101 11.789 -22.738 1.00 78.19 90 PHE A O 1
ATOM 735 N N . ASN A 1 91 ? 23.269 12.366 -20.573 1.00 79.50 91 ASN A N 1
ATOM 736 C CA . ASN A 1 91 ? 24.099 13.551 -20.804 1.00 79.50 91 ASN A CA 1
ATOM 737 C C . ASN A 1 91 ? 25.422 13.479 -20.020 1.00 79.50 91 ASN A C 1
ATOM 739 O O . ASN A 1 91 ? 25.438 13.443 -18.792 1.00 79.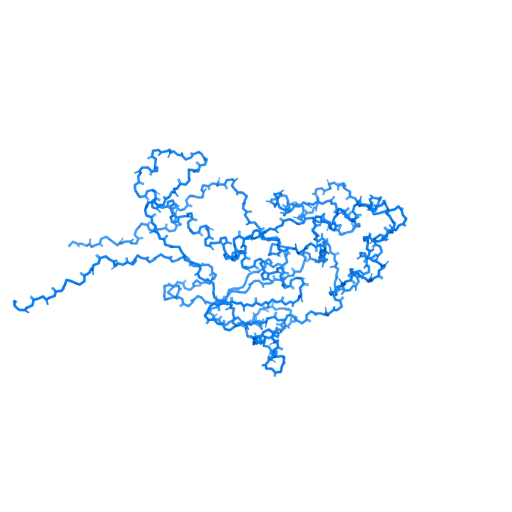50 91 ASN A O 1
ATOM 743 N N . TYR A 1 92 ? 26.561 13.543 -20.720 1.00 74.88 92 TYR A N 1
ATOM 744 C CA . TYR A 1 92 ? 27.896 13.520 -20.100 1.00 74.88 92 TYR A CA 1
ATOM 745 C C . TYR A 1 92 ? 28.170 14.704 -19.158 1.00 74.88 92 TYR A C 1
ATOM 747 O O . TYR A 1 92 ? 28.965 14.581 -18.217 1.00 74.88 92 TYR A O 1
ATOM 755 N N . GLN A 1 93 ? 27.526 15.847 -19.397 1.00 77.81 93 GLN A N 1
ATOM 756 C CA . GLN A 1 93 ? 27.690 17.067 -18.606 1.00 77.81 93 GLN A CA 1
ATOM 757 C C . GLN A 1 93 ? 26.841 17.074 -17.330 1.00 77.81 93 GLN A C 1
ATOM 759 O O . GLN A 1 93 ? 27.003 17.977 -16.512 1.00 77.81 93 GLN A O 1
ATOM 764 N N . GLN A 1 94 ? 25.968 16.081 -17.119 1.00 77.75 94 GLN A N 1
ATOM 765 C CA . GLN A 1 94 ? 25.106 16.058 -15.938 1.00 77.75 94 GLN A CA 1
ATOM 766 C C . GLN A 1 94 ? 25.931 16.036 -14.644 1.00 77.75 94 GLN A C 1
ATOM 768 O O . GLN A 1 94 ? 26.944 15.339 -14.541 1.00 77.75 94 GLN A O 1
ATOM 773 N N . ALA A 1 95 ? 25.512 16.787 -13.632 1.00 74.56 95 ALA A N 1
ATOM 774 C CA . ALA A 1 95 ? 26.163 16.721 -12.332 1.00 74.56 95 ALA A CA 1
ATOM 775 C C . ALA A 1 95 ? 26.007 15.304 -11.748 1.00 74.56 95 ALA A C 1
ATOM 777 O O . ALA A 1 95 ? 24.915 14.742 -11.750 1.00 74.56 95 ALA A O 1
ATOM 778 N N . VAL A 1 96 ? 27.109 14.717 -11.273 1.00 75.06 96 VAL A N 1
ATOM 779 C CA . VAL A 1 96 ? 27.103 13.415 -10.591 1.00 75.06 96 VAL A CA 1
ATOM 780 C C . VAL A 1 96 ? 27.442 13.674 -9.134 1.00 75.06 96 VAL A C 1
ATOM 782 O O . VAL A 1 96 ? 28.525 14.178 -8.830 1.00 75.06 96 VAL A O 1
ATOM 785 N N . GLU A 1 97 ? 26.512 13.357 -8.236 1.00 74.00 97 GLU A N 1
ATOM 786 C CA . GLU A 1 97 ? 26.782 13.407 -6.803 1.00 74.00 97 GLU A CA 1
ATOM 787 C C . GLU A 1 97 ? 27.740 12.284 -6.404 1.00 74.00 97 GLU A C 1
ATOM 789 O O . GLU A 1 97 ? 27.590 11.129 -6.809 1.00 74.00 97 GLU A O 1
ATOM 794 N N . ARG A 1 98 ? 28.715 12.627 -5.562 1.00 76.19 98 ARG A N 1
ATOM 795 C CA . ARG A 1 98 ? 29.676 11.661 -5.028 1.00 76.19 98 ARG A CA 1
ATOM 796 C C . ARG A 1 98 ? 29.001 10.742 -4.022 1.00 76.19 98 ARG A C 1
ATOM 798 O O . ARG A 1 98 ? 28.310 11.208 -3.113 1.00 76.19 98 ARG A O 1
ATOM 805 N N . LEU A 1 99 ? 29.250 9.443 -4.136 1.00 76.31 99 LEU A N 1
ATOM 806 C CA . LEU A 1 99 ? 28.827 8.491 -3.119 1.00 76.31 99 LEU A CA 1
ATOM 807 C C . LEU A 1 99 ? 29.723 8.593 -1.872 1.00 76.31 99 LEU A C 1
ATOM 809 O O . LEU A 1 99 ? 30.922 8.874 -1.980 1.00 76.31 99 LEU A O 1
ATOM 813 N N . PRO A 1 100 ? 29.180 8.332 -0.670 1.00 70.44 100 PRO A N 1
ATOM 814 C CA . PRO A 1 100 ? 29.996 8.222 0.534 1.00 70.44 100 PRO A CA 1
ATOM 815 C C . PRO A 1 100 ? 31.069 7.134 0.370 1.00 70.44 100 PRO A C 1
ATOM 817 O O . PRO A 1 100 ? 30.742 5.981 0.102 1.00 70.44 100 PRO A O 1
ATOM 820 N N . GLY A 1 101 ? 32.344 7.499 0.537 1.00 73.19 101 GLY A N 1
ATOM 821 C CA . GLY A 1 101 ? 33.482 6.580 0.390 1.00 73.19 101 GLY A CA 1
ATOM 822 C C . GLY A 1 101 ? 33.999 6.391 -1.043 1.00 73.19 101 GLY A C 1
ATOM 823 O O . GLY A 1 101 ? 34.924 5.612 -1.241 1.00 73.19 101 GLY A O 1
ATOM 824 N N . GLU A 1 102 ? 33.443 7.098 -2.030 1.00 79.50 102 GLU A N 1
ATOM 825 C CA . GLU A 1 102 ? 33.919 7.068 -3.419 1.00 79.50 102 GLU A CA 1
ATOM 826 C C . GLU A 1 102 ? 35.176 7.932 -3.603 1.00 79.50 102 GLU A C 1
ATOM 828 O O . GLU A 1 102 ? 35.209 9.108 -3.202 1.00 79.50 102 GLU A O 1
ATOM 833 N N . ASP A 1 103 ? 36.201 7.350 -4.231 1.00 77.00 103 ASP A N 1
ATOM 834 C CA . ASP A 1 103 ? 37.447 8.038 -4.567 1.00 77.00 103 ASP A CA 1
ATOM 835 C C . ASP A 1 103 ? 37.163 9.164 -5.584 1.00 77.00 103 ASP A C 1
ATOM 837 O O . ASP A 1 103 ? 36.687 8.889 -6.690 1.00 77.00 103 ASP A O 1
ATOM 841 N N . PRO A 1 104 ? 37.445 10.440 -5.247 1.00 74.25 104 PRO A N 1
ATOM 842 C CA . PRO A 1 104 ? 37.214 11.547 -6.167 1.00 74.25 104 PRO A CA 1
ATOM 843 C C . PRO A 1 104 ? 37.997 11.427 -7.478 1.00 74.25 104 PRO A C 1
ATOM 845 O O . PRO A 1 104 ? 37.547 11.960 -8.489 1.00 74.25 104 PRO A O 1
ATOM 848 N N . ALA A 1 105 ? 39.146 10.744 -7.484 1.00 78.06 105 ALA A N 1
ATOM 849 C CA . ALA A 1 105 ? 39.965 10.606 -8.682 1.00 78.06 105 ALA A CA 1
ATOM 850 C C . ALA A 1 105 ? 39.302 9.714 -9.744 1.00 78.06 105 ALA A C 1
ATOM 852 O O . ALA A 1 105 ? 39.478 9.959 -10.937 1.00 78.06 105 ALA A O 1
ATOM 853 N N . GLN A 1 106 ? 38.491 8.732 -9.332 1.00 76.75 106 GLN A N 1
ATOM 854 C CA . GLN A 1 106 ? 37.795 7.827 -10.254 1.00 76.75 106 GLN A CA 1
ATOM 855 C C . GLN A 1 106 ? 36.716 8.545 -11.074 1.00 76.75 106 GLN A C 1
ATOM 857 O O . GLN A 1 106 ? 36.457 8.175 -12.213 1.00 76.75 106 GLN A O 1
ATOM 862 N N . LEU A 1 107 ? 36.130 9.625 -10.550 1.00 73.00 107 LEU A N 1
ATOM 863 C CA . LEU A 1 107 ? 35.120 10.421 -11.262 1.00 73.00 107 LEU A CA 1
ATOM 864 C C . LEU A 1 107 ? 35.688 11.236 -12.431 1.00 73.00 107 LEU A C 1
ATOM 866 O O . LEU A 1 107 ? 34.912 11.703 -13.269 1.00 73.00 107 LEU A O 1
ATOM 870 N N . ASN A 1 108 ? 37.014 11.390 -12.498 1.00 76.69 108 ASN A N 1
ATOM 871 C CA . ASN A 1 108 ? 37.693 12.014 -13.631 1.00 76.69 108 ASN A CA 1
ATOM 872 C C . ASN A 1 108 ? 37.831 11.058 -14.825 1.00 76.69 108 ASN A C 1
ATOM 874 O O . ASN A 1 108 ? 38.024 11.533 -15.941 1.00 76.69 108 ASN A O 1
ATOM 878 N N . ASP A 1 109 ? 37.733 9.739 -14.614 1.00 82.94 109 ASP A N 1
ATOM 879 C CA . ASP A 1 109 ? 37.725 8.764 -15.705 1.00 82.94 109 ASP A CA 1
ATOM 880 C C . ASP A 1 109 ? 36.373 8.821 -16.448 1.00 82.94 109 ASP A C 1
ATOM 882 O O . ASP A 1 109 ? 35.324 8.528 -15.854 1.00 82.94 109 ASP A O 1
ATOM 886 N N . PRO A 1 110 ? 36.358 9.166 -17.753 1.00 79.75 110 PRO A N 1
ATOM 887 C CA . PRO A 1 110 ? 35.131 9.214 -18.543 1.00 79.75 110 PRO A CA 1
ATOM 888 C C . PRO A 1 110 ? 34.359 7.887 -18.566 1.00 79.75 110 PRO A C 1
ATOM 890 O O . PRO A 1 110 ? 33.126 7.903 -18.619 1.00 79.75 110 PRO A O 1
ATOM 893 N N . ALA A 1 111 ? 35.051 6.742 -18.510 1.00 80.69 111 ALA A N 1
ATOM 894 C CA . ALA A 1 111 ? 34.413 5.428 -18.532 1.00 80.69 111 ALA A CA 1
ATOM 895 C C . ALA A 1 111 ? 33.673 5.143 -17.218 1.00 80.69 111 ALA A C 1
ATOM 897 O O . ALA A 1 111 ? 32.491 4.784 -17.232 1.00 80.69 111 ALA A O 1
ATOM 898 N N . TYR A 1 112 ? 34.333 5.380 -16.081 1.00 80.81 112 TYR A N 1
ATOM 899 C CA . TYR A 1 112 ? 33.715 5.266 -14.762 1.00 80.81 112 TYR A CA 1
ATOM 900 C C . TYR A 1 112 ? 32.539 6.239 -14.602 1.00 80.81 112 TYR A C 1
ATOM 902 O O . TYR A 1 112 ? 31.445 5.844 -14.192 1.00 80.81 112 TYR A O 1
ATOM 910 N N . ARG A 1 113 ? 32.715 7.500 -15.014 1.00 80.31 113 ARG A N 1
ATOM 911 C CA . ARG A 1 113 ? 31.663 8.522 -14.958 1.00 80.31 113 ARG A CA 1
ATOM 912 C C . ARG A 1 113 ? 30.428 8.130 -15.772 1.00 80.31 113 ARG A C 1
ATOM 914 O O . ARG A 1 113 ? 29.309 8.263 -15.276 1.00 80.31 113 ARG A O 1
ATOM 921 N N . ARG A 1 114 ? 30.612 7.597 -16.986 1.00 77.38 114 ARG A N 1
ATOM 922 C CA . ARG A 1 114 ? 29.512 7.068 -17.810 1.00 77.38 114 ARG A CA 1
ATOM 923 C C . ARG A 1 114 ? 28.744 5.965 -17.084 1.00 77.38 114 ARG A C 1
ATOM 925 O O . ARG A 1 114 ? 27.516 6.005 -17.046 1.00 77.38 114 ARG A O 1
ATOM 932 N N . LEU A 1 115 ? 29.450 5.002 -16.492 1.00 79.00 115 LEU A N 1
ATOM 933 C CA . LEU A 1 115 ? 28.825 3.906 -15.747 1.00 79.00 115 LEU A CA 1
ATOM 934 C C . LEU A 1 115 ? 28.045 4.413 -14.529 1.00 79.00 115 LEU A C 1
ATOM 936 O O . LEU A 1 115 ? 26.948 3.919 -14.262 1.00 79.00 115 LEU A O 1
ATOM 940 N N . ARG A 1 116 ? 28.568 5.417 -13.816 1.00 81.06 116 ARG A N 1
ATOM 941 C CA . ARG A 1 116 ? 27.882 6.033 -12.671 1.00 81.06 116 ARG A CA 1
ATOM 942 C C . ARG A 1 116 ? 26.577 6.709 -13.082 1.00 81.06 116 ARG A C 1
ATOM 944 O O . ARG A 1 116 ? 25.558 6.428 -12.461 1.00 81.06 116 ARG A O 1
ATOM 951 N N . ILE A 1 117 ? 26.592 7.495 -14.159 1.00 81.31 117 ILE A N 1
ATOM 952 C CA . ILE A 1 117 ? 25.390 8.134 -14.718 1.00 81.31 117 ILE A CA 1
ATOM 953 C C . ILE A 1 117 ? 24.335 7.087 -15.091 1.00 81.31 117 ILE A C 1
ATOM 955 O O . ILE A 1 117 ? 23.196 7.180 -14.645 1.00 81.31 117 ILE A O 1
ATOM 959 N N . ILE A 1 118 ? 24.720 6.058 -15.857 1.00 80.88 118 ILE A N 1
ATOM 960 C CA . ILE A 1 118 ? 23.794 4.994 -16.276 1.00 80.88 118 ILE A CA 1
ATOM 961 C C . ILE A 1 118 ? 23.201 4.293 -15.054 1.00 80.88 118 ILE A C 1
ATOM 963 O O . ILE A 1 118 ? 21.997 4.080 -14.984 1.00 80.88 118 ILE A O 1
ATOM 967 N N . THR A 1 119 ? 24.036 3.960 -14.070 1.00 79.75 119 THR A N 1
ATOM 968 C CA . THR A 1 119 ? 23.586 3.276 -12.852 1.00 79.75 119 THR A CA 1
ATOM 969 C C . THR A 1 119 ? 22.593 4.122 -12.059 1.00 79.75 119 THR A C 1
ATOM 971 O O . THR A 1 119 ? 21.644 3.585 -11.494 1.00 79.75 119 THR A O 1
ATOM 974 N N . ASP A 1 120 ? 22.811 5.432 -11.984 1.00 81.75 120 ASP A N 1
ATOM 975 C CA . ASP A 1 120 ? 21.935 6.320 -11.228 1.00 81.75 120 ASP A CA 1
ATOM 976 C C . ASP A 1 120 ? 20.611 6.571 -11.976 1.00 81.75 120 ASP A C 1
ATOM 978 O O . ASP A 1 120 ? 19.564 6.579 -11.331 1.00 81.75 120 ASP A O 1
ATOM 982 N N . ASN A 1 121 ? 20.625 6.645 -13.314 1.00 81.75 121 ASN A N 1
ATOM 983 C CA . ASN A 1 121 ? 19.406 6.682 -14.135 1.00 81.75 121 ASN A CA 1
ATOM 984 C C . ASN A 1 121 ? 18.591 5.386 -13.992 1.00 81.75 121 ASN A C 1
ATOM 986 O O . ASN A 1 121 ? 17.400 5.441 -13.706 1.00 81.75 121 ASN A O 1
ATOM 990 N N . LEU A 1 122 ? 19.239 4.218 -14.083 1.00 79.50 122 LEU A N 1
ATOM 991 C CA . LEU A 1 122 ? 18.578 2.917 -13.910 1.00 79.50 122 LEU A CA 1
ATOM 992 C C . LEU A 1 122 ? 17.908 2.785 -12.536 1.00 79.50 122 LEU A C 1
ATOM 994 O O . LEU A 1 122 ? 16.803 2.260 -12.435 1.00 79.50 122 LEU A O 1
ATOM 998 N N . LYS A 1 123 ? 18.543 3.293 -11.472 1.00 80.88 123 LYS A N 1
ATOM 999 C CA . LYS A 1 123 ? 17.925 3.319 -10.138 1.00 80.88 123 LYS A CA 1
ATOM 1000 C C . LYS A 1 123 ? 16.680 4.199 -10.103 1.00 80.88 123 LYS A C 1
ATOM 1002 O O . LYS A 1 123 ? 15.703 3.822 -9.468 1.00 80.88 123 LYS A O 1
ATOM 1007 N N . GLN A 1 124 ? 16.710 5.369 -10.740 1.00 80.88 124 GLN A N 1
ATOM 1008 C CA . GLN A 1 124 ? 15.546 6.259 -10.802 1.00 80.88 124 GLN A CA 1
ATOM 1009 C C . GLN A 1 124 ? 14.395 5.617 -11.584 1.00 80.88 124 GLN A C 1
ATOM 1011 O O . GLN A 1 124 ? 13.249 5.688 -11.148 1.00 80.88 124 GLN A O 1
ATOM 1016 N N . GLU A 1 125 ? 14.703 4.930 -12.684 1.00 79.25 125 GLU A N 1
ATOM 1017 C CA . GLU A 1 125 ? 13.732 4.172 -13.480 1.00 79.25 125 GLU A CA 1
ATOM 1018 C C . GLU A 1 125 ? 13.105 3.027 -12.680 1.00 79.25 125 GLU A C 1
ATOM 1020 O O . GLU A 1 125 ? 11.881 2.898 -12.645 1.00 79.25 125 GLU A O 1
ATOM 1025 N N . GLU A 1 126 ? 13.919 2.238 -11.973 1.00 79.69 126 GLU A N 1
ATOM 1026 C CA . GLU A 1 126 ? 13.434 1.183 -11.079 1.00 79.69 126 GLU A CA 1
ATOM 1027 C C . GLU A 1 126 ? 12.555 1.766 -9.963 1.00 79.69 126 GLU A C 1
ATOM 1029 O O . GLU A 1 126 ? 11.468 1.256 -9.695 1.00 79.69 126 GLU A O 1
ATOM 1034 N N . HIS A 1 127 ? 12.968 2.881 -9.353 1.00 81.56 127 HIS A N 1
ATOM 1035 C CA . HIS A 1 127 ? 12.173 3.562 -8.334 1.00 81.56 127 HIS A CA 1
ATOM 1036 C C . HIS A 1 127 ? 10.821 4.046 -8.863 1.00 81.56 127 HIS A C 1
ATOM 1038 O O . HIS A 1 127 ? 9.817 3.856 -8.178 1.00 81.56 127 HIS A O 1
ATOM 1044 N N . ALA A 1 128 ? 10.772 4.623 -10.065 1.00 81.06 128 ALA A N 1
ATOM 1045 C CA . ALA A 1 128 ? 9.523 5.058 -10.685 1.00 81.06 128 ALA A CA 1
ATOM 1046 C C . ALA A 1 128 ? 8.564 3.878 -10.914 1.00 81.06 128 ALA A C 1
ATOM 1048 O O . ALA A 1 128 ? 7.373 3.978 -10.627 1.00 81.06 128 ALA A O 1
ATOM 1049 N N . ILE A 1 129 ? 9.084 2.729 -11.355 1.00 83.31 129 ILE A N 1
ATOM 1050 C CA . ILE A 1 129 ? 8.277 1.519 -11.565 1.00 83.31 129 ILE A CA 1
ATOM 1051 C C . ILE A 1 129 ? 7.711 1.006 -10.239 1.00 83.31 129 ILE A C 1
ATOM 1053 O O . ILE A 1 129 ? 6.505 0.785 -10.134 1.00 83.31 129 ILE A O 1
ATOM 1057 N N . VAL A 1 130 ? 8.541 0.893 -9.198 1.00 83.88 130 VAL A N 1
ATOM 1058 C CA . VAL A 1 130 ? 8.082 0.437 -7.874 1.00 83.88 130 VAL A CA 1
ATOM 1059 C C . VAL A 1 130 ? 7.054 1.409 -7.275 1.00 83.88 130 VAL A C 1
ATOM 1061 O O . VAL A 1 130 ? 6.138 0.971 -6.583 1.00 83.88 130 VAL A O 1
ATOM 1064 N N . GLN A 1 131 ? 7.151 2.715 -7.551 1.00 84.62 131 GL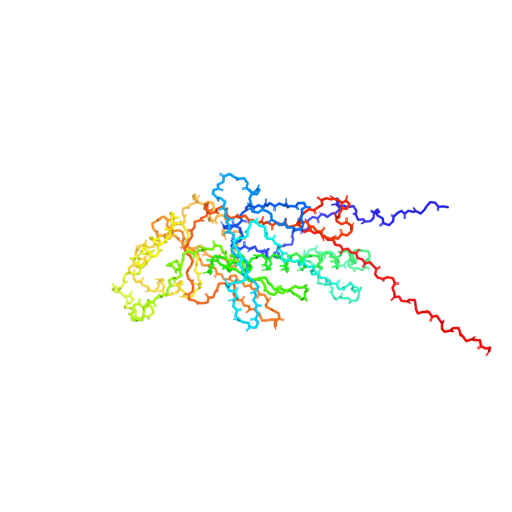N A N 1
ATOM 1065 C CA . GLN A 1 131 ? 6.134 3.683 -7.123 1.00 84.62 131 GLN A CA 1
ATOM 1066 C C . GLN A 1 131 ? 4.777 3.444 -7.794 1.00 84.62 131 GLN A C 1
ATOM 1068 O O . GLN A 1 131 ? 3.747 3.481 -7.120 1.00 84.62 131 GLN A O 1
ATOM 1073 N N . VAL A 1 132 ? 4.762 3.156 -9.099 1.00 84.12 132 VAL A N 1
ATOM 1074 C CA . VAL A 1 132 ? 3.523 2.816 -9.816 1.00 84.12 132 VAL A CA 1
ATOM 1075 C C . VAL A 1 132 ? 2.917 1.524 -9.263 1.00 84.12 132 VAL A C 1
ATOM 1077 O O . VAL A 1 132 ? 1.718 1.484 -8.986 1.00 84.12 132 VAL A O 1
ATOM 1080 N N . GLU A 1 133 ? 3.732 0.491 -9.043 1.00 85.44 133 GLU A N 1
ATOM 1081 C CA . GLU A 1 133 ? 3.277 -0.780 -8.465 1.00 85.44 133 GLU A CA 1
ATOM 1082 C C . GLU A 1 133 ? 2.703 -0.605 -7.052 1.00 85.44 133 GLU A C 1
ATOM 1084 O O . GLU A 1 133 ? 1.624 -1.116 -6.749 1.00 85.44 133 GLU A O 1
ATOM 1089 N N . GLU A 1 134 ? 3.393 0.142 -6.185 1.00 87.25 134 GLU A N 1
ATOM 1090 C CA . GLU A 1 134 ? 2.922 0.420 -4.826 1.00 87.25 134 GLU A CA 1
ATOM 1091 C C . GLU A 1 134 ? 1.626 1.238 -4.859 1.00 87.25 134 GLU A C 1
ATOM 1093 O O . GLU A 1 134 ? 0.700 0.938 -4.110 1.00 87.25 134 GLU A O 1
ATOM 1098 N N . MET A 1 135 ? 1.496 2.216 -5.762 1.00 86.94 135 MET A N 1
ATOM 1099 C CA . MET A 1 135 ? 0.260 2.990 -5.909 1.00 86.94 135 MET A CA 1
ATOM 1100 C C . MET A 1 135 ? -0.921 2.107 -6.326 1.00 86.94 135 MET A C 1
ATOM 1102 O O . MET A 1 135 ? -2.023 2.248 -5.790 1.00 86.94 135 MET A O 1
ATOM 1106 N N . GLN A 1 136 ? -0.702 1.162 -7.242 1.00 87.31 136 GLN A N 1
ATOM 1107 C CA . GLN A 1 136 ? -1.720 0.185 -7.633 1.00 87.31 136 GLN A CA 1
ATOM 1108 C C . GLN A 1 136 ? -2.101 -0.726 -6.462 1.00 87.31 136 GLN A C 1
ATOM 1110 O O . GLN A 1 136 ? -3.289 -0.929 -6.211 1.00 87.31 136 GLN A O 1
ATOM 1115 N N . ALA A 1 137 ? -1.119 -1.216 -5.704 1.00 88.06 137 ALA A N 1
ATOM 1116 C CA . ALA A 1 137 ? -1.349 -2.052 -4.530 1.00 88.06 137 ALA A CA 1
ATOM 1117 C C . ALA A 1 137 ? -2.124 -1.316 -3.428 1.00 88.06 137 ALA A C 1
ATOM 1119 O O . ALA A 1 137 ? -3.076 -1.859 -2.868 1.00 88.06 137 ALA A O 1
ATOM 1120 N N . VAL A 1 138 ? -1.762 -0.062 -3.150 1.00 89.88 138 VAL A N 1
ATOM 1121 C CA . VAL A 1 138 ? -2.452 0.796 -2.182 1.00 89.88 138 VAL A CA 1
ATOM 1122 C C . VAL A 1 138 ? -3.893 1.035 -2.619 1.00 89.88 138 VAL A C 1
ATOM 1124 O O . VAL A 1 138 ? -4.804 0.819 -1.826 1.00 89.88 138 VAL A O 1
ATOM 1127 N N . ASN A 1 139 ? -4.132 1.402 -3.879 1.00 89.44 139 ASN A N 1
ATOM 1128 C CA . ASN A 1 139 ? -5.488 1.623 -4.387 1.00 89.44 139 ASN A CA 1
ATOM 1129 C C . ASN A 1 139 ? -6.334 0.342 -4.354 1.00 89.44 139 ASN A C 1
ATOM 1131 O O . ASN A 1 139 ? -7.482 0.375 -3.906 1.00 89.44 139 ASN A O 1
ATOM 1135 N N . ALA A 1 140 ? -5.754 -0.802 -4.724 1.00 87.62 140 ALA A N 1
ATOM 1136 C CA . ALA A 1 140 ? -6.411 -2.100 -4.616 1.00 87.62 140 ALA A CA 1
ATOM 1137 C C . ALA A 1 140 ? -6.817 -2.417 -3.165 1.00 87.62 140 ALA A C 1
ATOM 1139 O O . ALA A 1 140 ? -7.936 -2.867 -2.918 1.00 87.62 140 ALA A O 1
ATOM 1140 N N . VAL A 1 141 ? -5.950 -2.127 -2.190 1.00 88.94 141 VAL A N 1
ATOM 1141 C CA . VAL A 1 141 ? -6.228 -2.353 -0.762 1.00 88.94 141 VAL A CA 1
ATOM 1142 C C . VAL A 1 141 ? -7.168 -1.299 -0.171 1.00 88.94 141 VAL A C 1
ATOM 1144 O O . VAL A 1 141 ? -7.947 -1.623 0.720 1.00 88.94 141 VAL A O 1
ATOM 1147 N N . LEU A 1 142 ? -7.163 -0.057 -0.648 1.00 89.38 142 LEU A N 1
ATOM 1148 C CA . LEU A 1 142 ? -8.028 1.002 -0.121 1.00 89.38 142 LEU A CA 1
ATOM 1149 C C . LEU A 1 142 ? -9.430 0.970 -0.702 1.00 89.38 142 LEU A C 1
ATOM 1151 O O . LEU A 1 142 ? -10.393 1.127 0.043 1.00 89.38 142 LEU A O 1
ATOM 1155 N N . TYR A 1 143 ? -9.558 0.716 -1.999 1.00 87.25 143 TYR A N 1
ATOM 1156 C CA . TYR A 1 143 ? -10.823 0.853 -2.716 1.00 87.25 143 TYR A CA 1
ATOM 1157 C C . TYR A 1 143 ? -11.352 -0.470 -3.272 1.00 87.25 143 TYR A C 1
ATOM 1159 O O . TYR A 1 143 ? -12.502 -0.518 -3.703 1.00 87.25 143 TYR A O 1
ATOM 1167 N N . GLY A 1 144 ? -10.554 -1.544 -3.247 1.00 84.25 144 GLY A N 1
ATOM 1168 C CA . GLY A 1 144 ? -10.894 -2.813 -3.902 1.00 84.25 144 GLY A CA 1
ATOM 1169 C C . GLY A 1 144 ? -10.729 -2.766 -5.421 1.00 84.25 144 GLY A C 1
ATOM 1170 O O . GLY A 1 144 ? -11.110 -3.709 -6.108 1.00 84.25 144 GLY A O 1
ATOM 1171 N N . LYS A 1 145 ? -10.180 -1.667 -5.941 1.00 86.69 145 LYS A N 1
ATOM 1172 C CA . LYS A 1 145 ? -10.027 -1.388 -7.364 1.00 86.69 145 LYS A CA 1
ATOM 1173 C C . LYS A 1 145 ? -8.900 -0.394 -7.594 1.00 86.69 145 LYS A C 1
ATOM 1175 O O . LYS A 1 145 ? -8.563 0.383 -6.702 1.00 86.69 145 LYS A O 1
ATOM 1180 N N . TYR A 1 146 ? -8.352 -0.384 -8.796 1.00 87.44 146 TYR A N 1
ATOM 1181 C CA . TYR A 1 146 ? -7.381 0.617 -9.219 1.00 87.44 146 TYR A CA 1
ATOM 1182 C C . TYR A 1 146 ? -7.622 0.998 -10.676 1.00 87.44 146 TYR A C 1
ATOM 1184 O O . TYR A 1 146 ? -8.228 0.251 -11.443 1.00 87.44 146 TYR A O 1
ATOM 1192 N N . THR A 1 147 ? -7.158 2.182 -11.054 1.00 84.62 147 THR A N 1
ATOM 1193 C CA . THR A 1 147 ? -7.211 2.654 -12.436 1.00 84.62 147 THR A CA 1
ATOM 1194 C C . THR A 1 147 ? -5.816 2.640 -13.032 1.00 84.62 147 THR A C 1
ATOM 1196 O O . THR A 1 147 ? -4.864 3.098 -12.404 1.00 84.62 147 THR A O 1
ATOM 1199 N N . MET A 1 148 ? -5.704 2.104 -14.241 1.00 80.62 148 MET A N 1
ATOM 1200 C CA . MET A 1 148 ? -4.509 2.187 -15.067 1.00 80.62 148 MET A CA 1
ATOM 1201 C C . MET A 1 148 ? -4.688 3.334 -16.052 1.00 80.62 148 MET A C 1
ATOM 1203 O O . MET A 1 148 ? -5.696 3.401 -16.757 1.00 80.62 148 MET A O 1
ATOM 1207 N N . GLU A 1 149 ? -3.704 4.219 -16.083 1.00 75.44 149 GLU A N 1
ATOM 1208 C CA . GLU A 1 149 ? -3.624 5.360 -16.987 1.00 75.44 149 GLU A CA 1
ATOM 1209 C C . GLU A 1 149 ? -2.271 5.312 -17.691 1.00 75.44 149 GLU A C 1
ATOM 1211 O O . GLU A 1 149 ? -1.272 4.898 -17.098 1.00 75.44 149 GLU A O 1
ATOM 1216 N N . GLY A 1 150 ? -2.243 5.704 -18.960 1.00 66.31 150 GLY A N 1
ATOM 1217 C CA . GLY A 1 150 ? -1.009 5.887 -19.706 1.00 66.31 150 GLY A CA 1
ATOM 1218 C C . GLY A 1 150 ? -1.274 6.591 -21.027 1.00 66.31 150 GLY A C 1
ATOM 1219 O O . GLY A 1 150 ? -2.329 6.415 -21.626 1.00 66.31 150 GLY A O 1
ATOM 1220 N N . ASP A 1 151 ? -0.299 7.355 -21.510 1.00 59.62 151 ASP A N 1
ATOM 1221 C CA . ASP A 1 151 ? -0.440 8.179 -22.722 1.00 59.62 151 ASP A CA 1
ATOM 1222 C C . ASP A 1 151 ? -0.807 7.377 -23.983 1.00 59.62 151 ASP A C 1
ATOM 1224 O O . ASP A 1 151 ? -1.300 7.927 -24.965 1.00 59.62 151 ASP A O 1
ATOM 1228 N N . GLN A 1 152 ? -0.543 6.067 -23.971 1.00 58.47 152 GLN A N 1
ATOM 1229 C CA . GLN A 1 152 ? -0.707 5.170 -25.114 1.00 58.47 152 GLN A CA 1
ATOM 1230 C C . GLN A 1 152 ? -1.933 4.248 -25.019 1.00 58.47 152 GLN A C 1
ATOM 1232 O O . GLN A 1 152 ? -2.145 3.446 -25.928 1.00 58.47 152 GLN A O 1
ATOM 1237 N N . PHE A 1 153 ? -2.738 4.322 -23.952 1.00 68.00 153 PHE A N 1
ATOM 1238 C CA . PHE A 1 153 ? -3.953 3.511 -23.829 1.00 68.00 153 PHE A CA 1
ATOM 1239 C C . PHE A 1 153 ? -5.046 4.214 -23.014 1.00 68.00 153 PHE A C 1
ATOM 1241 O O . PHE A 1 153 ? -4.777 5.015 -22.125 1.00 68.00 153 PHE A O 1
ATOM 1248 N N . GLU A 1 154 ? -6.310 3.918 -23.323 1.00 68.81 154 GLU A N 1
ATOM 1249 C CA . GLU A 1 154 ? -7.447 4.509 -22.609 1.00 68.81 154 GLU A CA 1
ATOM 1250 C C . GLU A 1 154 ? -7.422 4.154 -21.115 1.00 68.81 154 GLU A C 1
ATOM 1252 O O . GLU A 1 154 ? -7.029 3.052 -20.732 1.00 68.81 154 GLU A O 1
ATOM 1257 N N . LYS A 1 155 ? -7.890 5.073 -20.261 1.00 77.94 155 LYS A N 1
ATOM 1258 C CA . LYS A 1 155 ? -8.001 4.840 -18.818 1.00 77.94 155 LYS A CA 1
ATOM 1259 C C . LYS A 1 155 ? -8.900 3.634 -18.546 1.00 77.94 155 LYS A C 1
ATOM 1261 O O . LYS A 1 155 ? -10.086 3.642 -18.879 1.00 77.94 155 LYS A O 1
ATOM 1266 N N . ILE A 1 156 ? -8.346 2.622 -17.891 1.00 79.69 156 ILE A N 1
ATOM 1267 C CA . ILE A 1 156 ? -9.041 1.372 -17.575 1.00 79.69 156 ILE A CA 1
ATOM 1268 C C . ILE A 1 156 ? -9.157 1.232 -16.060 1.00 79.69 156 ILE A C 1
ATOM 1270 O O . ILE A 1 156 ? -8.173 1.355 -15.336 1.00 79.69 156 ILE A O 1
ATOM 1274 N N . GLU A 1 157 ? -10.361 0.949 -15.574 1.00 84.19 157 GLU A N 1
ATOM 1275 C CA . GLU A 1 157 ? -10.605 0.560 -14.187 1.00 84.19 157 GLU A CA 1
ATOM 1276 C C . GLU A 1 157 ? -10.570 -0.966 -14.065 1.00 84.19 157 GLU A C 1
ATOM 1278 O O . GLU A 1 157 ? -11.247 -1.664 -14.822 1.00 84.19 157 GLU A O 1
ATOM 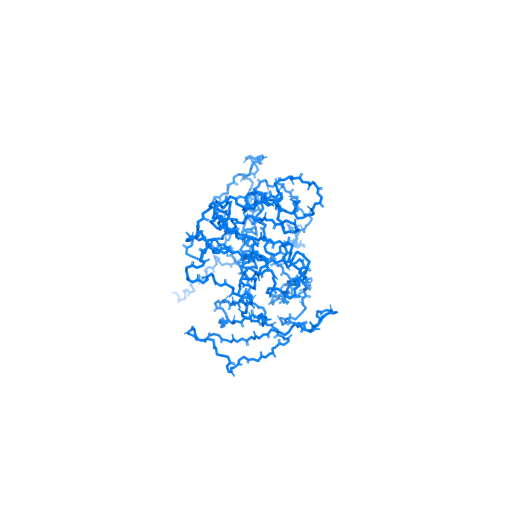1283 N N . VAL A 1 158 ? -9.795 -1.463 -13.100 1.00 83.56 158 VAL A N 1
ATOM 1284 C CA . VAL A 1 158 ? -9.742 -2.869 -12.693 1.00 83.56 158 VAL A CA 1
ATOM 1285 C C . VAL A 1 158 ? -10.357 -2.977 -11.304 1.00 83.56 158 VAL A C 1
ATOM 1287 O O . VAL A 1 158 ? -9.813 -2.447 -10.335 1.00 83.56 158 VAL A O 1
ATOM 1290 N N . ASP A 1 159 ? -11.497 -3.653 -11.211 1.00 84.38 159 ASP A N 1
ATOM 1291 C CA . ASP A 1 159 ? -12.248 -3.864 -9.974 1.00 84.38 159 ASP A CA 1
ATOM 1292 C C . ASP A 1 159 ? -12.190 -5.343 -9.568 1.00 84.38 159 ASP A C 1
ATOM 1294 O O . ASP A 1 159 ? -12.558 -6.233 -10.337 1.00 84.38 159 ASP A O 1
ATOM 1298 N N . PHE A 1 160 ? -11.714 -5.607 -8.350 1.00 80.62 160 PHE A N 1
ATOM 1299 C CA . PHE A 1 160 ? -11.586 -6.956 -7.794 1.00 80.62 160 PHE A CA 1
ATOM 1300 C C . PHE A 1 160 ? -12.877 -7.463 -7.135 1.00 80.62 160 PHE A C 1
ATOM 1302 O O . PHE A 1 160 ? -12.877 -8.527 -6.516 1.00 80.62 160 PHE A O 1
ATOM 1309 N N . GLY A 1 161 ? -13.974 -6.705 -7.218 1.00 78.38 161 GLY A N 1
ATOM 1310 C CA . GLY A 1 161 ? -15.280 -7.117 -6.710 1.00 78.38 161 GLY A CA 1
ATOM 1311 C C . GLY A 1 161 ? -15.355 -7.139 -5.185 1.00 78.38 161 GLY A C 1
ATOM 1312 O O . GLY A 1 161 ? -16.123 -7.912 -4.607 1.00 78.38 161 GLY A O 1
ATOM 1313 N N . ARG A 1 162 ? -14.552 -6.313 -4.501 1.00 83.62 162 ARG A N 1
ATOM 1314 C CA . ARG A 1 162 ? -14.585 -6.249 -3.037 1.00 83.62 162 ARG A CA 1
ATOM 1315 C C . ARG A 1 162 ? -15.931 -5.708 -2.554 1.00 83.62 162 ARG A C 1
ATOM 1317 O O . ARG A 1 162 ? -16.434 -4.707 -3.060 1.00 83.62 162 ARG A O 1
ATOM 1324 N N . SER A 1 163 ? -16.480 -6.339 -1.517 1.00 83.62 163 SER A N 1
ATOM 1325 C CA . SER A 1 163 ? -17.710 -5.888 -0.860 1.00 83.62 163 SER A CA 1
ATOM 1326 C C . SER A 1 163 ? -17.620 -4.418 -0.438 1.00 83.62 163 SER A C 1
ATOM 1328 O O . SER A 1 163 ? -16.659 -3.986 0.203 1.00 83.62 163 SER A O 1
ATOM 1330 N N . THR A 1 164 ? -18.668 -3.654 -0.744 1.00 83.56 164 THR A N 1
ATOM 1331 C CA . THR A 1 164 ? -18.780 -2.237 -0.371 1.00 83.56 164 THR A CA 1
ATOM 1332 C C . THR A 1 164 ? -18.862 -2.029 1.139 1.00 83.56 164 THR A C 1
ATOM 1334 O O . THR A 1 164 ? -18.499 -0.958 1.615 1.00 83.56 164 THR A O 1
ATOM 1337 N N . LYS A 1 165 ? -19.266 -3.053 1.907 1.00 86.75 165 LYS A N 1
ATOM 1338 C CA . LYS A 1 165 ? -19.309 -3.008 3.380 1.00 86.75 165 LYS A CA 1
ATOM 1339 C C . LYS A 1 165 ? -17.924 -2.883 4.021 1.00 86.75 165 LYS A C 1
ATOM 1341 O O . LYS A 1 165 ? -17.823 -2.435 5.155 1.00 86.75 165 LYS A O 1
ATOM 1346 N N . ASN A 1 166 ? -16.867 -3.236 3.291 1.00 85.69 166 ASN A N 1
ATOM 1347 C CA . ASN A 1 166 ? -15.487 -3.118 3.757 1.00 85.69 166 ASN A CA 1
ATOM 1348 C C . ASN A 1 166 ? -14.954 -1.678 3.639 1.00 85.69 166 ASN A C 1
ATOM 1350 O O . ASN A 1 166 ? -13.895 -1.380 4.181 1.00 85.69 166 ASN A O 1
ATOM 1354 N N . ASN A 1 167 ? -15.684 -0.780 2.964 1.00 88.50 167 ASN A N 1
ATOM 1355 C CA . ASN A 1 167 ? -15.370 0.646 2.897 1.00 88.50 167 ASN A CA 1
ATOM 1356 C C . ASN A 1 167 ? -16.163 1.385 3.977 1.00 88.50 167 ASN A C 1
ATOM 1358 O O . ASN A 1 167 ? -17.271 1.867 3.739 1.00 88.50 167 ASN A O 1
ATOM 1362 N N . ILE A 1 168 ? -15.601 1.443 5.180 1.00 89.94 168 ILE A N 1
ATOM 1363 C CA . ILE A 1 168 ? -16.279 2.007 6.346 1.00 89.94 168 ILE A CA 1
ATOM 1364 C C . ILE A 1 168 ? -15.918 3.485 6.482 1.00 89.94 168 ILE A C 1
ATOM 1366 O O . ILE A 1 168 ? -14.749 3.857 6.525 1.00 89.94 168 ILE A O 1
ATOM 1370 N N . THR A 1 169 ? -16.935 4.338 6.579 1.00 91.00 169 THR A N 1
ATOM 1371 C CA . THR A 1 169 ? -16.787 5.741 6.983 1.00 91.00 169 THR A CA 1
ATOM 1372 C C . THR A 1 169 ? -17.432 5.912 8.349 1.00 91.00 169 THR A C 1
ATOM 1374 O O . THR A 1 169 ? -18.553 5.446 8.562 1.00 91.00 169 THR A O 1
ATOM 1377 N N . GLN A 1 170 ? -16.737 6.565 9.283 1.00 88.38 170 GLN A N 1
ATOM 1378 C CA . GLN A 1 170 ? -17.305 6.815 10.605 1.00 88.38 170 GLN A CA 1
ATOM 1379 C C . GLN A 1 170 ? -18.570 7.669 10.478 1.00 88.38 170 GLN A C 1
ATOM 1381 O O . GLN A 1 170 ? -18.581 8.698 9.802 1.00 88.38 170 GLN A O 1
ATOM 1386 N N . GLY A 1 171 ? -19.657 7.212 11.100 1.00 83.50 171 GLY A N 1
ATOM 1387 C CA . GLY A 1 171 ? -20.943 7.896 11.035 1.00 83.50 171 GLY A CA 1
ATOM 1388 C C . GLY A 1 171 ? -20.907 9.251 11.740 1.00 83.50 171 GLY A C 1
ATOM 1389 O O . GLY A 1 171 ? -20.216 9.420 12.745 1.00 83.50 171 GLY A O 1
ATOM 1390 N N . SER A 1 172 ? -21.701 10.205 11.252 1.00 84.12 172 SER A N 1
ATOM 1391 C CA . SER A 1 172 ? -21.786 11.547 11.841 1.00 84.12 172 SER A CA 1
ATOM 1392 C C . SER A 1 172 ? -22.125 11.486 13.334 1.00 84.12 172 SER A C 1
ATOM 1394 O O . SER A 1 172 ? -23.091 10.834 13.733 1.00 84.12 172 SER A O 1
ATOM 1396 N N . GLY A 1 173 ? -21.300 12.127 14.167 1.00 83.25 173 GLY A N 1
ATOM 1397 C CA . GLY A 1 173 ? -21.463 12.144 15.628 1.00 83.25 173 GLY A CA 1
ATOM 1398 C C . GLY A 1 173 ? -20.944 10.894 16.350 1.00 83.25 173 GLY A C 1
ATOM 1399 O O . GLY A 1 173 ? -20.782 10.930 17.566 1.00 83.25 173 GLY A O 1
ATOM 1400 N N . LYS A 1 174 ? -20.619 9.825 15.613 1.00 86.50 174 LYS A N 1
ATOM 1401 C CA . LYS A 1 174 ? -19.897 8.638 16.106 1.00 86.50 174 LYS A CA 1
ATOM 1402 C C . LYS A 1 174 ? -18.412 8.657 15.736 1.00 86.50 174 LYS A C 1
ATOM 1404 O O . LYS A 1 174 ? -17.674 7.747 16.088 1.00 86.50 174 LYS A O 1
ATOM 1409 N N . GLU A 1 175 ? -17.969 9.693 15.028 1.00 91.75 175 GLU A N 1
ATOM 1410 C CA . GLU A 1 175 ? -16.563 9.899 14.691 1.00 91.75 175 GLU A CA 1
ATOM 1411 C C . GLU A 1 175 ? -15.718 9.953 15.962 1.00 91.75 175 GLU A C 1
ATOM 1413 O O . GLU A 1 175 ? -16.063 10.669 16.909 1.00 91.75 175 GLU A O 1
ATOM 1418 N N . TRP A 1 176 ? -14.577 9.263 15.957 1.00 92.56 176 TRP A N 1
ATOM 1419 C CA . TRP A 1 176 ? -13.625 9.273 17.071 1.00 92.56 176 TRP A CA 1
ATOM 1420 C C . TRP A 1 176 ? -13.161 10.692 17.419 1.00 92.56 176 TRP A C 1
ATOM 1422 O O . TRP A 1 176 ? -12.895 10.999 18.574 1.00 92.56 176 TRP A O 1
ATOM 1432 N N . SER A 1 177 ? -13.118 11.601 16.444 1.00 90.75 177 SER A N 1
ATOM 1433 C CA . SER A 1 177 ? -12.740 13.002 16.661 1.00 90.75 177 SER A CA 1
ATOM 1434 C C . SER A 1 177 ? -13.698 13.773 17.577 1.00 90.75 177 SER A C 1
ATOM 1436 O O . SER A 1 177 ? -13.281 14.768 18.167 1.00 90.75 177 SER A O 1
ATOM 1438 N N . LYS A 1 178 ? -14.954 13.322 17.704 1.00 92.31 178 LYS A N 1
ATOM 1439 C CA . LYS A 1 178 ? -16.001 13.942 18.532 1.00 92.31 178 LYS A CA 1
ATOM 1440 C C . LYS A 1 178 ? -16.271 13.190 19.834 1.00 92.31 178 LYS A C 1
ATOM 1442 O O . LYS A 1 178 ? -17.069 13.666 20.637 1.00 92.31 178 LYS A O 1
ATOM 1447 N N . GLN A 1 179 ? -15.641 12.035 20.036 1.00 92.62 179 GLN A N 1
ATOM 1448 C CA . GLN A 1 179 ? -15.821 11.258 21.256 1.00 92.62 179 GLN A CA 1
ATOM 1449 C C . GLN A 1 179 ? -14.975 11.812 22.403 1.00 92.62 179 GLN A C 1
ATOM 1451 O O . GLN A 1 179 ? -13.903 12.390 22.203 1.00 92.62 179 GLN A O 1
ATOM 1456 N N . ASP A 1 180 ? -15.459 11.595 23.621 1.00 92.56 180 ASP A N 1
ATOM 1457 C CA . ASP A 1 180 ? -14.736 11.929 24.840 1.00 92.56 180 ASP A CA 1
ATOM 1458 C C . ASP A 1 180 ? -13.535 10.987 25.025 1.00 92.56 180 ASP A C 1
ATOM 1460 O O . ASP A 1 180 ? -13.666 9.764 25.002 1.00 92.56 180 ASP A O 1
ATOM 1464 N N . ARG A 1 181 ? -12.340 11.557 25.199 1.00 92.31 181 ARG A N 1
ATOM 1465 C CA . ARG A 1 181 ? -11.085 10.789 25.211 1.00 92.31 181 ARG A CA 1
ATOM 1466 C C . ARG A 1 181 ? -10.878 9.954 26.473 1.00 92.31 181 ARG A C 1
ATOM 1468 O O . ARG A 1 181 ? -10.060 9.033 26.451 1.00 92.31 181 ARG A O 1
ATOM 1475 N N . ASP A 1 182 ? -11.571 10.277 27.556 1.00 92.38 182 ASP A N 1
ATOM 1476 C CA . ASP A 1 182 ? -11.390 9.630 28.852 1.00 92.38 182 ASP A CA 1
ATOM 1477 C C . ASP A 1 182 ? -12.376 8.480 29.066 1.00 92.38 182 ASP A C 1
ATOM 1479 O O . ASP A 1 182 ? -12.051 7.525 29.773 1.00 92.38 182 ASP A O 1
ATOM 1483 N N . THR A 1 183 ? -13.552 8.550 28.437 1.00 92.50 183 THR A N 1
ATOM 1484 C CA . THR A 1 183 ? -14.654 7.598 28.650 1.00 92.50 183 THR A CA 1
ATOM 1485 C C . THR A 1 183 ? -14.973 6.719 27.446 1.00 92.50 183 THR A C 1
ATOM 1487 O O . THR A 1 183 ? -15.475 5.611 27.631 1.00 92.50 183 THR A O 1
ATOM 1490 N N . PHE A 1 184 ? -14.692 7.172 26.223 1.00 93.19 184 PHE A N 1
ATOM 1491 C CA . PHE A 1 184 ? -14.985 6.390 25.028 1.00 93.19 184 PHE A CA 1
ATOM 1492 C C . PHE A 1 184 ? -13.931 5.309 24.786 1.00 93.19 184 PHE A C 1
ATOM 1494 O O . PHE A 1 184 ? -12.724 5.552 24.887 1.00 93.19 184 PHE A O 1
ATOM 1501 N N . ASP A 1 185 ? -14.400 4.120 24.409 1.00 92.00 185 ASP A N 1
ATOM 1502 C CA . ASP A 1 185 ? -13.552 2.985 24.076 1.00 92.00 185 ASP A CA 1
ATOM 1503 C C . ASP A 1 185 ? -13.592 2.683 22.565 1.00 92.00 185 ASP A C 1
ATOM 1505 O O . ASP A 1 185 ? -14.533 2.045 22.087 1.00 92.00 185 ASP A O 1
ATOM 1509 N N . PRO A 1 186 ? -12.566 3.097 21.796 1.00 91.50 186 PRO A N 1
ATOM 1510 C CA . PRO A 1 186 ? -12.512 2.867 20.353 1.00 91.50 186 PRO A CA 1
ATOM 1511 C C . PRO A 1 186 ? -12.207 1.409 19.982 1.00 91.50 186 PRO A C 1
ATOM 1513 O O . PRO A 1 186 ? -12.234 1.064 18.802 1.00 91.50 186 PRO A O 1
ATOM 1516 N N . THR A 1 187 ? -11.895 0.540 20.951 1.00 89.88 187 THR A N 1
ATOM 1517 C CA . THR A 1 187 ? -11.563 -0.862 20.659 1.00 89.88 187 THR A CA 1
ATOM 1518 C C . THR A 1 187 ? -12.765 -1.667 20.176 1.00 89.88 187 THR A C 1
ATOM 1520 O O . THR A 1 187 ? -12.615 -2.493 19.283 1.00 89.88 187 THR A O 1
ATOM 1523 N N . HIS A 1 188 ? -13.970 -1.340 20.649 1.00 90.06 188 HIS A N 1
ATOM 1524 C CA . HIS A 1 188 ? -15.204 -1.943 20.144 1.00 90.06 188 HIS A CA 1
ATOM 1525 C C . HIS A 1 188 ? -15.425 -1.659 18.658 1.00 90.06 188 HIS A C 1
ATOM 1527 O O . HIS A 1 188 ? -15.843 -2.538 17.913 1.00 90.06 188 HIS A O 1
ATOM 1533 N N . ASP A 1 189 ? -15.103 -0.445 18.214 1.00 91.75 189 ASP A N 1
ATOM 1534 C CA . ASP A 1 189 ? -15.190 -0.091 16.802 1.00 91.75 189 ASP A CA 1
ATOM 1535 C C . ASP A 1 189 ? -14.156 -0.862 15.971 1.00 91.75 189 ASP A C 1
ATOM 1537 O O . ASP A 1 189 ? -14.482 -1.331 14.885 1.00 91.75 189 ASP A O 1
ATOM 1541 N N . LEU A 1 190 ? -12.930 -1.041 16.481 1.00 90.38 190 LEU A N 1
ATOM 1542 C CA . LEU A 1 190 ? -11.902 -1.848 15.811 1.00 90.38 190 LEU A CA 1
ATOM 1543 C C . LEU A 1 190 ? -12.353 -3.299 15.613 1.00 90.38 190 LEU A C 1
ATOM 1545 O O . LEU A 1 190 ? -12.185 -3.830 14.514 1.00 90.38 190 LEU A O 1
ATOM 1549 N N . ASP A 1 191 ? -12.954 -3.906 16.635 1.00 89.88 191 ASP A N 1
ATOM 1550 C CA . ASP A 1 191 ? -13.490 -5.267 16.562 1.00 89.88 191 ASP A CA 1
ATOM 1551 C C . ASP A 1 191 ? -14.631 -5.343 15.527 1.00 89.88 191 ASP A C 1
ATOM 1553 O O . ASP A 1 191 ? -14.600 -6.178 14.623 1.00 89.88 191 ASP A O 1
ATOM 1557 N N . LEU A 1 192 ? -15.566 -4.383 15.551 1.00 91.12 192 LEU A N 1
ATOM 1558 C CA . LEU A 1 192 ? -16.661 -4.290 14.573 1.00 91.12 192 LEU A CA 1
ATOM 1559 C C . LEU A 1 192 ? -16.172 -4.104 13.129 1.00 91.12 192 LEU A C 1
ATOM 1561 O O . LEU A 1 192 ? -16.794 -4.606 12.189 1.00 91.12 192 LEU A O 1
ATOM 1565 N N . TYR A 1 193 ? -15.082 -3.360 12.927 1.00 91.50 193 TYR A N 1
ATOM 1566 C CA . TYR A 1 193 ? -14.475 -3.193 11.607 1.00 91.50 193 TYR A CA 1
ATOM 1567 C C . TYR A 1 193 ? -13.786 -4.480 11.143 1.00 91.50 193 TYR A C 1
ATOM 1569 O O . TYR A 1 193 ? -13.852 -4.806 9.956 1.00 91.50 193 TYR A O 1
ATOM 1577 N N . CYS A 1 194 ? -13.167 -5.229 12.060 1.00 89.12 194 CYS A N 1
ATOM 1578 C CA . CYS A 1 194 ? -12.579 -6.534 11.762 1.00 89.12 194 CYS A CA 1
ATOM 1579 C C . CYS A 1 194 ? -13.650 -7.559 11.361 1.00 89.12 194 CYS A C 1
ATOM 1581 O O . CYS A 1 194 ? -13.423 -8.316 10.421 1.00 89.12 194 CYS A O 1
ATOM 1583 N N . ASP A 1 195 ? -14.836 -7.523 11.974 1.00 88.81 195 ASP A N 1
ATOM 1584 C CA . ASP A 1 195 ? -15.961 -8.412 11.644 1.00 88.81 195 ASP A CA 1
ATOM 1585 C C . ASP A 1 195 ? -16.503 -8.228 10.213 1.00 88.81 195 ASP A C 1
ATOM 1587 O O . ASP A 1 195 ? -17.161 -9.118 9.672 1.00 88.81 195 ASP A O 1
ATOM 1591 N N . GLN A 1 196 ? -16.236 -7.085 9.564 1.00 87.50 196 GLN A N 1
ATOM 1592 C CA . GLN A 1 196 ? -16.585 -6.887 8.149 1.00 87.50 196 GLN A CA 1
ATOM 1593 C C . GLN A 1 196 ? -15.618 -7.602 7.192 1.00 87.50 196 GLN A C 1
ATOM 1595 O O . GLN A 1 196 ? -15.904 -7.728 5.995 1.00 87.50 196 GLN A O 1
ATOM 1600 N N . ALA A 1 197 ? -14.455 -8.048 7.669 1.00 84.69 197 ALA A N 1
ATOM 1601 C CA . ALA A 1 197 ? -13.531 -8.829 6.864 1.00 84.69 197 ALA A CA 1
ATOM 1602 C C . ALA A 1 197 ? -14.026 -10.277 6.732 1.00 84.69 197 ALA A C 1
ATOM 1604 O O . ALA A 1 197 ? -14.534 -10.881 7.668 1.00 84.69 197 ALA A O 1
ATOM 1605 N N . SER A 1 198 ? -13.828 -10.879 5.558 1.00 79.12 198 SER A N 1
ATOM 1606 C CA . SER A 1 198 ? -14.190 -12.284 5.315 1.00 79.12 198 SER A CA 1
ATOM 1607 C C . SER A 1 198 ? -13.263 -13.290 6.011 1.00 79.12 198 SER A C 1
ATOM 1609 O O . SER A 1 198 ? -13.470 -14.496 5.903 1.00 79.12 198 SER A O 1
ATOM 1611 N N . GLY A 1 199 ? -12.201 -12.822 6.661 1.00 80.69 199 GLY A N 1
ATOM 1612 C CA . GLY A 1 199 ? -11.206 -13.648 7.328 1.00 80.69 199 GLY A CA 1
ATOM 1613 C C . GLY A 1 199 ? -10.575 -12.903 8.495 1.00 80.69 199 GLY A C 1
ATOM 1614 O O . GLY A 1 199 ? -10.863 -11.732 8.724 1.00 80.69 199 GLY A O 1
ATOM 1615 N N . LEU A 1 200 ? -9.695 -13.593 9.220 1.00 84.94 200 LEU A N 1
ATOM 1616 C CA . LEU A 1 200 ? -9.015 -13.019 10.379 1.00 84.94 200 LEU A CA 1
ATOM 1617 C C . LEU A 1 200 ? -8.187 -11.798 9.977 1.00 84.94 200 LEU A C 1
ATOM 1619 O O . LEU A 1 200 ? -7.514 -11.815 8.946 1.00 84.94 200 LEU A O 1
ATOM 1623 N N . VAL A 1 201 ? -8.198 -10.773 10.820 1.00 89.69 201 VAL A N 1
ATOM 1624 C CA . VAL A 1 201 ? -7.376 -9.570 10.685 1.00 89.69 201 VAL A CA 1
ATOM 1625 C C . VAL A 1 201 ? -6.237 -9.669 11.693 1.00 89.69 201 VAL A C 1
ATOM 1627 O O . VAL A 1 201 ? -6.473 -9.970 12.858 1.00 89.69 201 VAL A O 1
ATOM 1630 N N . ASN A 1 202 ? -4.999 -9.438 11.253 1.00 90.12 202 ASN A N 1
ATOM 1631 C CA . ASN A 1 202 ? -3.820 -9.494 12.126 1.00 90.12 202 ASN A CA 1
ATOM 1632 C C . ASN A 1 202 ? -2.936 -8.245 12.055 1.00 90.12 202 ASN A C 1
ATOM 1634 O O . ASN A 1 202 ? -1.978 -8.128 12.818 1.00 90.12 202 ASN A O 1
ATOM 1638 N N . ILE A 1 203 ? -3.240 -7.303 11.159 1.00 90.94 203 ILE A N 1
ATOM 1639 C CA . ILE A 1 203 ? -2.503 -6.049 11.040 1.00 90.94 203 ILE A CA 1
ATOM 1640 C C . ILE A 1 203 ? -3.444 -4.870 10.789 1.00 90.94 203 ILE A C 1
ATOM 1642 O O . ILE A 1 203 ? -4.348 -4.931 9.957 1.00 90.94 203 ILE A O 1
ATOM 1646 N N . ALA A 1 204 ? -3.181 -3.780 11.503 1.00 93.06 204 ALA A N 1
ATOM 1647 C CA . ALA A 1 204 ? -3.771 -2.467 11.330 1.00 93.06 204 ALA A CA 1
ATOM 1648 C C . ALA A 1 204 ? -2.693 -1.488 10.854 1.00 93.06 204 ALA A C 1
ATOM 1650 O O . ALA A 1 204 ? -1.757 -1.175 11.593 1.00 93.06 204 ALA A O 1
ATOM 1651 N N . ILE A 1 205 ? -2.828 -0.995 9.625 1.00 92.12 205 ILE A N 1
ATOM 1652 C CA . ILE A 1 205 ? -1.962 0.028 9.037 1.00 92.12 205 ILE A CA 1
ATOM 1653 C C . ILE A 1 205 ? -2.727 1.344 9.050 1.00 92.12 205 ILE A C 1
ATOM 1655 O O . ILE A 1 205 ? -3.811 1.440 8.485 1.00 92.12 205 ILE A O 1
ATOM 1659 N N . MET A 1 206 ? -2.172 2.368 9.682 1.00 92.62 206 MET A N 1
ATOM 1660 C CA . MET A 1 206 ? -2.838 3.662 9.813 1.00 92.62 206 MET A CA 1
ATOM 1661 C C . MET A 1 206 ? -1.900 4.819 9.519 1.00 92.62 206 MET A C 1
ATOM 1663 O O . MET A 1 206 ? -0.675 4.702 9.636 1.00 92.62 206 MET A O 1
ATOM 1667 N N . ASP A 1 207 ? -2.483 5.959 9.172 1.00 91.81 207 ASP A N 1
ATOM 1668 C CA . ASP A 1 207 ? -1.725 7.190 9.051 1.00 91.81 207 ASP A CA 1
ATOM 1669 C C . ASP A 1 207 ? -1.427 7.798 10.440 1.00 91.81 207 ASP A C 1
ATOM 1671 O O . ASP A 1 207 ? -1.990 7.427 11.477 1.00 91.81 207 ASP A O 1
ATOM 1675 N N . GLY A 1 208 ? -0.498 8.754 10.479 1.00 89.00 208 GLY A N 1
ATOM 1676 C CA . GLY A 1 208 ? -0.066 9.373 11.734 1.00 89.00 208 GLY A CA 1
ATOM 1677 C C . GLY A 1 208 ? -1.169 10.125 12.491 1.00 89.00 208 GLY A C 1
ATOM 1678 O O . GLY A 1 208 ? -1.068 10.273 13.710 1.00 89.00 208 GLY A O 1
ATOM 1679 N N . THR A 1 209 ? -2.204 10.606 11.805 1.00 91.25 209 THR A N 1
ATOM 1680 C CA . THR A 1 209 ? -3.311 11.356 12.411 1.00 91.25 209 THR A CA 1
ATOM 1681 C C . THR A 1 209 ? -4.330 10.438 13.066 1.00 91.25 209 THR A C 1
ATOM 1683 O O . THR A 1 209 ? -4.694 10.700 14.214 1.00 91.25 209 THR A O 1
ATOM 1686 N N . VAL A 1 210 ? -4.676 9.316 12.424 1.00 93.00 210 VAL A N 1
ATOM 1687 C CA . VAL A 1 210 ? -5.469 8.241 13.038 1.00 93.00 210 VAL A CA 1
ATOM 1688 C C . VAL A 1 210 ? -4.756 7.702 14.270 1.00 93.00 210 VAL A C 1
ATOM 1690 O O . VAL A 1 210 ? -5.369 7.615 15.330 1.00 93.00 210 VAL A O 1
ATOM 1693 N N . TRP A 1 211 ? -3.446 7.444 14.187 1.00 93.19 211 TRP A N 1
ATOM 1694 C CA . TRP A 1 211 ? -2.674 7.023 15.358 1.00 93.19 211 TRP A CA 1
ATOM 1695 C C . TRP A 1 211 ? -2.729 8.044 16.496 1.00 93.19 211 TRP A C 1
ATOM 1697 O O . TRP A 1 211 ? -2.937 7.677 17.650 1.00 93.19 211 TRP A O 1
ATOM 1707 N N . ARG A 1 212 ? -2.548 9.335 16.192 1.00 91.62 212 ARG A N 1
ATOM 1708 C CA . ARG A 1 212 ? -2.616 10.405 17.198 1.00 91.62 212 ARG A CA 1
ATOM 1709 C C . ARG A 1 212 ? -3.984 10.455 17.876 1.00 91.62 212 ARG A C 1
ATOM 1711 O O . ARG A 1 212 ? -4.041 10.702 19.077 1.00 91.62 212 ARG A O 1
ATOM 1718 N N . LEU A 1 213 ? -5.056 10.245 17.115 1.00 93.06 213 LEU A N 1
ATOM 1719 C CA . LEU A 1 213 ? -6.417 10.217 17.635 1.00 93.06 213 LEU A CA 1
ATOM 1720 C C . LEU A 1 213 ? -6.646 8.985 18.517 1.00 93.06 213 LEU A C 1
ATOM 1722 O O . LEU A 1 213 ? -7.040 9.133 19.670 1.00 93.06 213 LEU A O 1
ATOM 1726 N N . LEU A 1 214 ? -6.313 7.796 18.011 1.00 92.62 214 LEU A N 1
ATOM 1727 C CA . LEU A 1 214 ? -6.493 6.522 18.704 1.00 92.62 214 LEU A CA 1
ATOM 1728 C C . LEU A 1 214 ? -5.689 6.466 20.013 1.00 92.62 214 LEU A C 1
ATOM 1730 O O . LEU A 1 214 ? -6.231 6.172 21.074 1.00 92.62 214 LEU A O 1
ATOM 1734 N N . ASN A 1 215 ? -4.416 6.865 19.966 1.00 91.50 215 ASN A N 1
ATOM 1735 C CA . ASN A 1 215 ? -3.549 6.959 21.143 1.00 91.50 215 ASN A CA 1
ATOM 1736 C C . ASN A 1 215 ? -3.971 8.076 22.121 1.00 91.50 215 ASN A C 1
ATOM 1738 O O . ASN A 1 215 ? -3.459 8.148 23.237 1.00 91.50 215 ASN A O 1
ATOM 1742 N N . GLY A 1 216 ? -4.879 8.968 21.715 1.00 91.69 216 GLY A N 1
ATOM 1743 C CA . GLY A 1 216 ? -5.469 9.980 22.586 1.00 91.69 216 GLY A CA 1
ATOM 1744 C C . GLY A 1 216 ? -6.473 9.404 23.586 1.00 91.69 216 GLY A C 1
ATOM 1745 O O . GLY A 1 216 ? -6.631 9.981 24.660 1.00 91.69 216 GLY A O 1
ATOM 1746 N N . PHE A 1 217 ? -7.107 8.269 23.273 1.00 95.19 217 PHE A N 1
ATOM 1747 C CA . PHE A 1 217 ? -8.076 7.629 24.158 1.00 95.19 217 PHE A CA 1
ATOM 1748 C C . PHE A 1 217 ? -7.387 6.928 25.327 1.00 95.19 217 PHE A C 1
ATOM 1750 O O . PHE A 1 217 ? -6.409 6.194 25.159 1.00 95.19 217 PHE A O 1
ATOM 1757 N N . LYS A 1 218 ? -7.887 7.155 26.541 1.00 93.44 218 LYS A N 1
ATOM 1758 C CA . LYS A 1 218 ? -7.338 6.551 27.758 1.00 93.44 218 LYS A CA 1
ATOM 1759 C C . LYS A 1 218 ? -7.533 5.034 27.771 1.00 93.44 218 LYS A C 1
ATOM 1761 O O . LYS A 1 218 ? -6.551 4.310 27.910 1.00 93.44 218 LYS A O 1
ATOM 1766 N N . LEU A 1 219 ? -8.761 4.570 27.534 1.00 91.12 219 LEU A N 1
ATOM 1767 C CA . LEU A 1 219 ? -9.108 3.143 27.557 1.00 91.12 219 LEU A CA 1
ATOM 1768 C C . LEU A 1 219 ? -8.360 2.343 26.480 1.00 91.12 219 LEU A C 1
ATOM 1770 O O . LEU A 1 219 ? -7.943 1.213 26.718 1.00 91.12 219 LEU A O 1
ATOM 1774 N N . PHE A 1 220 ? -8.095 2.956 25.322 1.00 92.50 220 PHE A N 1
ATOM 1775 C CA . PHE A 1 220 ? -7.248 2.345 24.298 1.00 92.50 220 PHE A CA 1
ATOM 1776 C C . PHE A 1 220 ? -5.810 2.136 24.788 1.00 92.50 220 PHE A C 1
ATOM 1778 O O . PHE A 1 220 ? -5.253 1.052 24.633 1.00 92.50 220 PHE A O 1
ATOM 1785 N N . ARG A 1 221 ? -5.200 3.156 25.406 1.00 89.19 221 ARG A N 1
ATOM 1786 C CA . ARG A 1 221 ? -3.821 3.066 25.915 1.00 89.19 221 ARG A CA 1
ATOM 1787 C C . ARG A 1 221 ? -3.660 2.019 27.013 1.00 89.19 221 ARG A C 1
ATOM 1789 O O . ARG A 1 221 ? -2.596 1.422 27.103 1.00 89.19 221 ARG A O 1
ATOM 1796 N N . GLU A 1 222 ? -4.691 1.801 27.825 1.00 90.19 222 GLU A N 1
ATOM 1797 C CA . GLU A 1 222 ? -4.696 0.757 28.858 1.00 90.19 222 GLU A CA 1
ATOM 1798 C C . GLU A 1 222 ? -4.710 -0.657 28.255 1.00 90.19 222 GLU A C 1
ATOM 1800 O O . GLU A 1 222 ? -4.113 -1.571 28.820 1.00 90.19 222 GLU A O 1
ATOM 1805 N N . LYS A 1 223 ? -5.348 -0.826 27.090 1.00 88.75 223 LYS A N 1
ATOM 1806 C CA . LYS A 1 223 ? -5.439 -2.100 26.359 1.00 88.75 223 LYS A CA 1
ATOM 1807 C C . LYS A 1 223 ? -4.289 -2.338 25.373 1.00 88.75 223 LYS A C 1
ATOM 1809 O O . LYS A 1 223 ? -4.119 -3.460 24.901 1.00 88.75 223 LYS A O 1
ATOM 1814 N N . LEU A 1 224 ? -3.526 -1.301 25.028 1.00 89.25 224 LEU A N 1
ATOM 1815 C CA . LEU A 1 224 ? -2.411 -1.392 24.090 1.00 89.25 224 LEU A CA 1
ATOM 1816 C C . LEU A 1 224 ? -1.200 -2.064 24.746 1.00 89.25 224 LEU A C 1
ATOM 1818 O O . LEU A 1 224 ? -0.589 -1.512 25.665 1.00 89.25 224 LEU A O 1
ATOM 1822 N N . ASP A 1 225 ? -0.773 -3.198 24.196 1.00 84.62 225 ASP A N 1
ATOM 1823 C CA . ASP A 1 225 ? 0.486 -3.818 24.582 1.00 84.62 225 ASP A CA 1
ATOM 1824 C C . ASP A 1 225 ? 1.650 -3.231 23.773 1.00 84.62 225 ASP A C 1
ATOM 1826 O O . ASP A 1 225 ? 1.795 -3.434 22.565 1.00 84.62 225 ASP A O 1
ATOM 1830 N N . THR A 1 226 ? 2.506 -2.481 24.462 1.00 79.31 226 THR A N 1
ATOM 1831 C CA . THR A 1 226 ? 3.726 -1.887 23.896 1.00 79.31 226 THR A CA 1
ATOM 1832 C C . THR A 1 226 ? 4.970 -2.741 24.137 1.00 79.31 226 THR A C 1
ATOM 1834 O O . THR A 1 226 ? 6.064 -2.373 23.689 1.00 79.31 226 THR A O 1
ATOM 1837 N N . ARG A 1 227 ? 4.840 -3.881 24.836 1.00 68.56 227 ARG A N 1
ATOM 1838 C CA . ARG A 1 227 ? 5.952 -4.797 25.091 1.00 68.56 227 ARG A CA 1
ATOM 1839 C C . ARG A 1 227 ? 6.441 -5.345 23.759 1.00 68.56 227 ARG A C 1
ATOM 1841 O O . ARG A 1 227 ? 5.756 -6.074 23.048 1.00 68.56 227 ARG A O 1
ATOM 1848 N N . ARG A 1 228 ? 7.675 -4.985 23.419 1.00 58.94 228 ARG A N 1
ATOM 1849 C CA . ARG A 1 228 ? 8.355 -5.468 22.217 1.00 58.94 228 ARG A CA 1
ATOM 1850 C C . ARG A 1 228 ? 8.848 -6.892 22.464 1.00 58.94 228 ARG A C 1
ATOM 1852 O O . ARG A 1 228 ? 9.983 -7.097 22.884 1.00 58.94 228 ARG A O 1
ATOM 1859 N N . GLY A 1 229 ? 7.965 -7.868 22.271 1.00 52.25 229 GLY A N 1
ATOM 1860 C CA . GLY A 1 229 ? 8.321 -9.283 22.239 1.00 52.25 229 GLY A CA 1
ATOM 1861 C C . GLY A 1 229 ? 8.882 -9.653 20.867 1.00 52.25 229 GLY A C 1
ATOM 1862 O O . GLY A 1 229 ? 8.200 -9.490 19.862 1.00 52.25 229 GLY A O 1
ATOM 1863 N N . SER A 1 230 ? 10.111 -10.168 20.826 1.00 48.16 230 SER A N 1
ATOM 1864 C CA . SER A 1 230 ? 10.878 -10.501 19.612 1.00 48.16 230 SER A CA 1
ATOM 1865 C C . SER A 1 230 ? 10.343 -11.716 18.816 1.00 48.16 230 SER A C 1
ATOM 1867 O O . SER A 1 230 ? 11.134 -12.540 18.363 1.00 48.16 230 SER A O 1
ATOM 1869 N N . ASN A 1 231 ? 9.025 -11.867 18.647 1.00 45.75 231 ASN A N 1
ATOM 1870 C CA . ASN A 1 231 ? 8.408 -13.111 18.156 1.00 45.75 231 ASN A CA 1
ATOM 1871 C C . ASN A 1 231 ? 7.709 -13.022 16.789 1.00 45.75 231 ASN A C 1
ATOM 1873 O O . ASN A 1 231 ? 7.172 -14.020 16.317 1.00 45.75 231 ASN A O 1
ATOM 1877 N N . SER A 1 232 ? 7.719 -11.877 16.108 1.00 51.44 232 SER A N 1
ATOM 1878 C CA . SER A 1 232 ? 6.908 -11.680 14.897 1.00 51.44 232 SER A CA 1
ATOM 1879 C C . SER A 1 232 ? 7.743 -11.243 13.693 1.00 51.44 232 SER A C 1
ATOM 1881 O O . SER A 1 232 ? 8.347 -10.174 13.717 1.00 51.44 232 SER A O 1
ATOM 1883 N N . GLN A 1 233 ? 7.706 -12.018 12.599 1.00 54.94 233 GLN A N 1
ATOM 1884 C CA . GLN A 1 233 ? 8.313 -11.667 11.298 1.00 54.94 233 GLN A CA 1
ATOM 1885 C C . GLN A 1 233 ? 7.882 -10.277 10.788 1.00 54.94 233 GLN A C 1
ATOM 1887 O O . GLN A 1 233 ? 8.630 -9.611 10.075 1.00 54.94 233 GLN A O 1
ATOM 1892 N N . LEU A 1 234 ? 6.689 -9.830 11.194 1.00 55.12 234 LEU A N 1
ATOM 1893 C CA . LEU A 1 234 ? 6.157 -8.489 10.962 1.00 55.12 234 LEU A CA 1
ATOM 1894 C C . LEU A 1 234 ? 7.032 -7.374 11.552 1.00 55.12 234 LEU A C 1
ATOM 1896 O O . LEU A 1 234 ? 7.237 -6.349 10.908 1.00 55.12 234 LEU A O 1
ATOM 1900 N N . GLU A 1 235 ? 7.591 -7.578 12.745 1.00 55.94 235 GLU A N 1
ATOM 1901 C CA . GLU A 1 235 ? 8.477 -6.602 13.381 1.00 55.94 235 GLU A CA 1
ATOM 1902 C C . GLU A 1 235 ? 9.799 -6.488 12.610 1.00 55.94 235 GLU A C 1
ATOM 1904 O O . GLU A 1 235 ? 10.313 -5.387 12.437 1.00 55.94 235 GLU A O 1
ATOM 1909 N N . THR A 1 236 ? 10.327 -7.601 12.091 1.00 54.38 236 THR A N 1
ATOM 1910 C CA . THR A 1 236 ? 11.533 -7.603 11.247 1.00 54.38 236 THR A CA 1
ATOM 1911 C C . THR A 1 236 ? 11.284 -6.902 9.913 1.00 54.38 236 THR A C 1
ATOM 1913 O O . THR A 1 236 ? 12.092 -6.066 9.516 1.00 54.38 236 THR A O 1
ATOM 1916 N N . ALA A 1 237 ? 10.142 -7.169 9.261 1.00 54.25 237 ALA A N 1
ATOM 1917 C CA . ALA A 1 237 ? 9.761 -6.473 8.032 1.00 54.25 237 ALA A CA 1
ATOM 1918 C C . ALA A 1 237 ? 9.702 -4.951 8.259 1.00 54.25 237 ALA A C 1
ATOM 1920 O O . ALA A 1 237 ? 10.303 -4.189 7.509 1.00 54.25 237 ALA A O 1
ATOM 1921 N N . VAL A 1 238 ? 9.070 -4.506 9.352 1.00 54.31 238 VAL A N 1
ATOM 1922 C CA . VAL A 1 238 ? 8.936 -3.077 9.680 1.00 54.31 238 VAL A CA 1
ATOM 1923 C C . VAL A 1 238 ? 10.246 -2.443 10.180 1.00 54.31 238 VAL A C 1
ATOM 1925 O O . VAL A 1 238 ? 10.471 -1.257 9.941 1.00 54.31 238 VAL A O 1
ATOM 1928 N N . LYS A 1 239 ? 11.144 -3.198 10.832 1.00 52.00 239 LYS A N 1
ATOM 1929 C CA . LYS A 1 239 ? 12.464 -2.707 11.285 1.00 52.00 239 LYS A CA 1
ATOM 1930 C C . LYS A 1 239 ? 13.337 -2.238 10.121 1.00 52.00 239 LYS A C 1
ATOM 1932 O O . LYS A 1 239 ? 13.942 -1.172 10.218 1.00 52.00 239 LYS A O 1
ATOM 1937 N N . ASP A 1 240 ? 13.341 -2.973 9.012 1.00 50.59 240 ASP A N 1
ATOM 1938 C CA . ASP A 1 240 ? 14.085 -2.588 7.804 1.00 50.59 240 ASP A CA 1
ATOM 1939 C C . ASP A 1 240 ? 13.432 -1.416 7.042 1.00 50.59 240 ASP A C 1
ATOM 1941 O O . ASP A 1 240 ? 14.084 -0.748 6.240 1.00 50.59 240 ASP A O 1
ATOM 1945 N N . LEU A 1 241 ? 12.151 -1.145 7.315 1.00 55.75 241 LEU A N 1
ATOM 1946 C CA . LEU A 1 241 ? 11.349 -0.022 6.808 1.00 55.75 241 LEU A CA 1
ATOM 1947 C C . LEU A 1 241 ? 11.392 1.218 7.733 1.00 55.75 241 LEU A C 1
ATOM 1949 O O . LEU A 1 241 ? 10.660 2.188 7.509 1.00 55.75 241 LEU A O 1
ATOM 1953 N N . GLY A 1 242 ? 12.240 1.205 8.769 1.00 49.09 242 GLY A N 1
ATOM 1954 C CA . GLY A 1 242 ? 12.184 2.095 9.939 1.00 49.09 242 GLY A CA 1
ATOM 1955 C C . GLY A 1 242 ? 12.273 3.611 9.699 1.00 49.09 242 GLY A C 1
ATOM 1956 O O . GLY A 1 242 ? 12.070 4.376 10.639 1.00 49.09 242 GLY A O 1
ATOM 1957 N N . ALA A 1 243 ? 12.536 4.071 8.471 1.00 60.75 243 ALA A N 1
ATOM 1958 C CA . ALA A 1 243 ? 12.449 5.489 8.111 1.00 60.75 243 ALA A CA 1
ATOM 1959 C C . ALA A 1 243 ? 11.003 5.962 7.852 1.00 60.75 243 ALA A C 1
ATOM 1961 O O . ALA A 1 243 ? 10.682 7.118 8.121 1.00 60.75 243 ALA A O 1
ATOM 1962 N N . VAL A 1 244 ? 10.128 5.081 7.352 1.00 70.06 244 VAL A N 1
ATOM 1963 C CA . VAL A 1 244 ? 8.773 5.439 6.880 1.00 70.06 244 VAL A CA 1
ATOM 1964 C C . VAL A 1 244 ? 7.657 4.630 7.537 1.00 70.06 244 VAL A C 1
ATOM 1966 O O . VAL A 1 244 ? 6.497 5.030 7.462 1.00 70.06 244 VAL A O 1
ATOM 1969 N N . VAL A 1 245 ? 7.980 3.539 8.236 1.00 78.69 245 VAL A N 1
ATOM 1970 C CA . VAL A 1 245 ? 7.001 2.712 8.954 1.00 78.69 245 VAL A CA 1
ATOM 1971 C C . VAL A 1 245 ? 7.412 2.545 10.411 1.00 78.69 245 VAL A C 1
ATOM 1973 O O . VAL A 1 245 ? 8.567 2.279 10.727 1.00 78.69 245 VAL A O 1
ATOM 1976 N N . SER A 1 246 ? 6.455 2.712 11.323 1.00 83.06 246 SER A N 1
ATOM 1977 C CA . SER A 1 246 ? 6.673 2.604 12.763 1.00 83.06 246 SER A CA 1
ATOM 1978 C C . SER A 1 246 ? 5.685 1.622 13.374 1.00 83.06 246 SER A C 1
ATOM 1980 O O . SER A 1 246 ? 4.492 1.903 13.463 1.00 83.06 246 SER A O 1
ATOM 1982 N N . PHE A 1 247 ? 6.200 0.491 13.848 1.00 86.56 247 PHE A N 1
ATOM 1983 C CA . PHE A 1 247 ? 5.444 -0.440 14.678 1.00 86.56 247 PHE A CA 1
ATOM 1984 C C . PHE A 1 247 ? 5.176 0.178 16.060 1.00 86.56 247 PHE A C 1
ATOM 1986 O O . PHE A 1 247 ? 6.088 0.742 16.677 1.00 86.56 247 PHE A O 1
ATOM 1993 N N . LYS A 1 248 ? 3.927 0.106 16.534 1.00 87.69 248 LYS A N 1
ATOM 1994 C CA . LYS A 1 248 ? 3.495 0.728 17.796 1.00 87.69 248 LYS A CA 1
ATOM 1995 C C . LYS A 1 248 ? 3.230 -0.261 18.919 1.00 87.69 248 LYS A C 1
ATOM 1997 O O . LYS A 1 248 ? 3.434 0.107 20.073 1.00 87.69 248 LYS A O 1
ATOM 2002 N N . GLY A 1 249 ? 2.837 -1.483 18.595 1.00 88.06 249 GLY A N 1
ATOM 2003 C CA . GLY A 1 249 ? 2.472 -2.490 19.581 1.00 88.06 249 GLY A CA 1
ATOM 2004 C C . GLY A 1 249 ? 1.370 -3.399 19.063 1.00 88.06 249 GLY A C 1
ATOM 2005 O O . GLY A 1 249 ? 1.067 -3.401 17.867 1.00 88.06 249 GLY A O 1
ATOM 2006 N N . TYR A 1 250 ? 0.776 -4.141 19.984 1.00 89.06 250 TYR A N 1
ATOM 2007 C CA . TYR A 1 250 ? -0.323 -5.057 19.731 1.00 89.06 250 TYR A CA 1
ATOM 2008 C C . TYR A 1 250 ? -1.571 -4.634 20.506 1.00 89.06 250 TYR A C 1
ATOM 2010 O O . TYR A 1 250 ? -1.485 -4.164 21.639 1.00 89.06 250 TYR A O 1
ATOM 2018 N N . TYR A 1 251 ? -2.736 -4.818 19.896 1.00 87.81 251 TYR A N 1
ATOM 2019 C CA . TYR A 1 251 ? -4.024 -4.833 20.583 1.00 87.81 251 TYR A CA 1
ATOM 2020 C C . TYR A 1 251 ? -4.607 -6.240 20.425 1.00 87.81 251 TYR A C 1
ATOM 2022 O O . TYR A 1 251 ? -5.018 -6.616 19.330 1.00 87.81 251 TYR A O 1
ATOM 2030 N N . GLY A 1 252 ? -4.558 -7.056 21.483 1.00 86.19 252 GLY A N 1
ATOM 2031 C CA . GLY A 1 252 ? -4.790 -8.499 21.346 1.00 86.19 252 GLY A CA 1
ATOM 2032 C C . GLY A 1 252 ? -3.818 -9.105 20.324 1.00 86.19 252 GLY A C 1
ATOM 2033 O O . GLY A 1 252 ? -2.609 -8.917 20.444 1.00 86.19 252 GLY A O 1
ATOM 2034 N N . ASP A 1 253 ? -4.349 -9.752 19.285 1.00 85.00 253 ASP A N 1
ATOM 2035 C CA . ASP A 1 253 ? -3.566 -10.319 18.174 1.00 85.00 253 ASP A CA 1
ATOM 2036 C C . ASP A 1 253 ? -3.357 -9.339 16.995 1.00 85.00 253 ASP A C 1
ATOM 2038 O O . ASP A 1 253 ? -2.717 -9.677 15.995 1.00 85.00 253 ASP A O 1
ATOM 2042 N N . LEU A 1 254 ? -3.882 -8.110 17.087 1.00 89.38 254 LEU A N 1
ATOM 2043 C CA . LEU A 1 254 ? -3.808 -7.098 16.033 1.00 89.38 254 LEU A CA 1
ATOM 2044 C C . LEU A 1 254 ? -2.512 -6.283 16.136 1.00 89.38 254 LEU A C 1
ATOM 2046 O O . LEU A 1 254 ? -2.326 -5.492 17.063 1.00 89.38 254 LEU A O 1
ATOM 2050 N N . ALA A 1 255 ? -1.626 -6.427 15.150 1.00 90.62 255 ALA A N 1
ATOM 2051 C CA . ALA A 1 255 ? -0.404 -5.635 15.033 1.00 90.62 255 ALA A CA 1
ATOM 2052 C C . ALA A 1 255 ? -0.719 -4.196 14.598 1.00 90.62 255 ALA A C 1
ATOM 2054 O O . ALA A 1 255 ? -1.296 -3.991 13.533 1.00 90.62 255 ALA A O 1
ATOM 2055 N N . ILE A 1 256 ? -0.289 -3.187 15.360 1.00 90.75 256 ILE A N 1
ATOM 2056 C CA . ILE A 1 256 ? -0.527 -1.777 15.025 1.00 90.75 256 ILE A CA 1
ATOM 2057 C C . ILE A 1 256 ? 0.714 -1.149 14.394 1.00 90.75 256 ILE A C 1
ATOM 2059 O O . ILE A 1 256 ? 1.787 -1.058 15.003 1.00 90.75 256 ILE A O 1
ATOM 2063 N N . VAL A 1 257 ? 0.542 -0.657 13.169 1.00 90.56 257 VAL A N 1
ATOM 2064 C CA . VAL A 1 257 ? 1.596 -0.091 12.331 1.00 90.56 257 VAL A CA 1
ATOM 2065 C C . VAL A 1 257 ? 1.192 1.291 11.829 1.00 90.56 257 VAL A C 1
ATOM 2067 O O . VAL A 1 257 ? 0.121 1.482 11.262 1.00 90.56 257 VAL A O 1
ATOM 2070 N N . VAL A 1 258 ? 2.082 2.268 11.996 1.00 90.12 258 VAL A N 1
ATOM 2071 C CA . VAL A 1 258 ? 1.916 3.616 11.443 1.00 90.12 258 VAL A CA 1
ATOM 2072 C C . VAL A 1 258 ? 2.770 3.758 10.196 1.00 90.12 258 VAL A C 1
ATOM 2074 O O . VAL A 1 258 ? 3.997 3.675 10.283 1.00 90.12 258 VAL A O 1
ATOM 2077 N N . ALA A 1 259 ? 2.131 4.009 9.058 1.00 88.25 259 ALA A N 1
ATOM 2078 C CA . ALA A 1 259 ? 2.798 4.238 7.784 1.00 88.25 259 ALA A CA 1
ATOM 2079 C C . ALA A 1 259 ? 2.842 5.736 7.453 1.00 88.25 259 ALA A C 1
ATOM 2081 O O . ALA A 1 259 ? 1.860 6.465 7.597 1.00 88.25 259 ALA A O 1
ATOM 2082 N N . LYS A 1 260 ? 4.007 6.199 7.003 1.00 83.94 260 LYS A N 1
ATOM 2083 C CA . LYS A 1 260 ? 4.259 7.551 6.485 1.00 83.94 260 LYS A CA 1
ATOM 2084 C C . LYS A 1 260 ? 4.872 7.485 5.086 1.00 83.94 260 LYS A C 1
ATOM 2086 O O . LYS A 1 260 ? 5.721 8.301 4.746 1.00 83.94 260 LYS A O 1
ATOM 2091 N N . THR A 1 261 ? 4.493 6.476 4.307 1.00 81.69 261 THR A N 1
ATOM 2092 C CA . THR A 1 261 ? 5.007 6.281 2.953 1.00 81.69 261 THR A CA 1
ATOM 2093 C C . THR A 1 261 ? 4.505 7.396 2.032 1.00 81.69 261 THR A C 1
ATOM 2095 O O . THR A 1 261 ? 3.328 7.775 2.065 1.00 81.69 261 THR A O 1
ATOM 2098 N N . SER A 1 262 ? 5.409 7.923 1.211 1.00 83.56 262 SER A N 1
ATOM 2099 C CA . SER A 1 262 ? 5.152 9.013 0.273 1.00 83.56 262 SER A CA 1
ATOM 2100 C C . SER A 1 262 ? 5.681 8.701 -1.123 1.00 83.56 262 SER A C 1
ATOM 2102 O O . SER A 1 262 ? 6.532 7.827 -1.307 1.00 83.56 262 SER A O 1
ATOM 2104 N N . TYR A 1 263 ? 5.140 9.410 -2.106 1.00 83.25 263 TYR A N 1
ATOM 2105 C CA . TYR A 1 263 ? 5.552 9.389 -3.500 1.00 83.25 263 TYR A CA 1
ATOM 2106 C C . TYR A 1 263 ? 5.594 10.807 -4.052 1.00 83.25 263 TYR A C 1
ATOM 2108 O O . TYR A 1 263 ? 4.974 11.720 -3.506 1.00 83.25 263 TYR A O 1
ATOM 2116 N N . ILE A 1 264 ? 6.332 10.982 -5.140 1.00 82.38 264 ILE A N 1
ATOM 2117 C CA . ILE A 1 264 ? 6.377 12.242 -5.874 1.00 82.38 264 ILE A CA 1
ATOM 2118 C C . ILE A 1 264 ? 5.331 12.125 -6.976 1.00 82.38 264 ILE A C 1
ATOM 2120 O O . ILE A 1 264 ? 5.417 11.229 -7.813 1.00 82.38 264 ILE A O 1
ATOM 2124 N N . ALA A 1 265 ? 4.305 12.969 -6.931 1.00 78.25 265 ALA A N 1
ATOM 2125 C CA . ALA A 1 265 ? 3.302 13.013 -7.985 1.00 78.25 265 ALA A CA 1
ATOM 2126 C C . ALA A 1 265 ? 3.841 13.739 -9.231 1.00 78.25 265 ALA A C 1
ATOM 2128 O O . ALA A 1 265 ? 4.900 14.363 -9.192 1.00 78.25 265 ALA A O 1
ATOM 2129 N N . GLU A 1 266 ? 3.109 13.662 -10.344 1.00 73.50 266 GLU A N 1
ATOM 2130 C CA . GLU A 1 266 ? 3.499 14.279 -11.626 1.00 73.50 266 GLU A CA 1
ATOM 2131 C C . GLU A 1 266 ? 3.707 15.800 -11.535 1.00 73.50 266 GLU A C 1
ATOM 2133 O O . GLU A 1 266 ? 4.501 16.370 -12.276 1.00 73.50 266 GLU A O 1
ATOM 2138 N N . ASP A 1 267 ? 3.038 16.453 -10.582 1.00 76.56 267 ASP A N 1
ATOM 2139 C CA . ASP A 1 267 ? 3.191 17.874 -10.254 1.00 76.56 267 ASP A CA 1
ATOM 2140 C C . ASP A 1 267 ? 4.476 18.187 -9.457 1.00 76.56 267 ASP A C 1
ATOM 2142 O O . ASP A 1 267 ? 4.721 19.339 -9.096 1.00 76.56 267 ASP A O 1
ATOM 2146 N N . GLY A 1 268 ? 5.299 17.177 -9.163 1.00 76.69 268 GLY A N 1
ATOM 2147 C CA . GLY A 1 268 ? 6.507 17.287 -8.348 1.00 76.69 268 GLY A CA 1
ATOM 2148 C C . GLY A 1 268 ? 6.231 17.420 -6.849 1.00 76.69 268 GLY A C 1
ATOM 2149 O O . GLY A 1 268 ? 7.167 17.611 -6.071 1.00 76.69 268 GLY A O 1
ATOM 2150 N N . ILE A 1 269 ? 4.968 17.323 -6.420 1.00 85.06 269 ILE A N 1
ATOM 2151 C CA . ILE A 1 269 ? 4.577 17.472 -5.019 1.00 85.06 269 ILE A CA 1
ATOM 2152 C C . ILE A 1 269 ? 4.620 16.107 -4.335 1.00 85.06 269 ILE A C 1
ATOM 2154 O O . ILE A 1 269 ? 4.066 15.118 -4.820 1.00 85.06 269 ILE A O 1
ATOM 2158 N N . GLU A 1 270 ? 5.253 16.061 -3.164 1.00 83.62 270 GLU A N 1
ATOM 2159 C CA . GLU A 1 270 ? 5.250 14.872 -2.321 1.00 83.62 270 GLU A CA 1
ATOM 2160 C C . GLU A 1 270 ? 3.841 14.629 -1.756 1.00 83.62 270 GLU A C 1
ATOM 2162 O O . GLU A 1 270 ? 3.291 15.444 -1.011 1.00 83.62 270 GLU A O 1
ATOM 2167 N N . LYS A 1 271 ? 3.254 13.484 -2.105 1.00 86.44 271 LYS A N 1
ATOM 2168 C CA . LYS A 1 271 ? 1.946 13.029 -1.625 1.00 86.44 271 LYS A CA 1
ATOM 2169 C C . LYS A 1 271 ? 2.107 11.736 -0.841 1.00 86.44 271 LYS A C 1
ATOM 2171 O O . LYS A 1 271 ? 3.053 10.977 -1.033 1.00 86.44 271 LYS A O 1
ATOM 2176 N N . ARG A 1 272 ? 1.187 11.479 0.088 1.00 86.88 272 ARG A N 1
ATOM 2177 C CA . ARG A 1 272 ? 1.172 10.222 0.848 1.00 86.88 272 ARG A CA 1
ATOM 2178 C C . ARG A 1 272 ? 0.412 9.157 0.081 1.00 86.88 272 ARG A C 1
ATOM 2180 O O . ARG A 1 272 ? -0.645 9.449 -0.467 1.00 86.88 272 ARG A O 1
ATOM 2187 N N . TYR A 1 273 ? 0.916 7.926 0.115 1.00 87.00 273 TYR A N 1
ATOM 2188 C CA . TYR A 1 273 ? 0.173 6.778 -0.408 1.00 87.00 273 TYR A CA 1
ATOM 2189 C C . TYR A 1 273 ? -1.116 6.555 0.378 1.00 87.00 273 TYR A C 1
ATOM 2191 O O . TYR A 1 273 ? -2.180 6.373 -0.201 1.00 87.00 273 TYR A O 1
ATOM 2199 N N . LEU A 1 274 ? -1.014 6.587 1.708 1.00 89.06 274 LEU A N 1
ATOM 2200 C CA . LEU A 1 274 ? -2.160 6.463 2.593 1.00 89.06 274 LEU A CA 1
ATOM 2201 C C . LEU A 1 274 ? -2.751 7.861 2.861 1.00 89.06 274 LEU A C 1
ATOM 2203 O O . LEU A 1 274 ? -2.044 8.697 3.442 1.00 89.06 274 LEU A O 1
ATOM 2207 N N . PRO A 1 275 ? -4.009 8.134 2.464 1.00 89.75 275 PRO A N 1
ATOM 2208 C CA . PRO A 1 275 ? -4.657 9.409 2.750 1.00 89.75 275 PRO A CA 1
ATOM 2209 C C . PRO A 1 275 ? -4.783 9.659 4.257 1.00 89.75 275 PRO A C 1
ATOM 2211 O O . PRO A 1 275 ? -4.860 8.725 5.058 1.00 89.75 275 PRO A O 1
ATOM 2214 N N . GLU A 1 276 ? -4.826 10.929 4.654 1.00 90.06 276 GLU A N 1
ATOM 2215 C CA . GLU A 1 276 ? -5.056 11.309 6.051 1.00 90.06 276 GLU A CA 1
ATOM 2216 C C . GLU A 1 276 ? -6.433 10.828 6.535 1.00 90.06 276 GLU A C 1
ATOM 2218 O O . GLU A 1 276 ? -7.412 10.899 5.794 1.00 90.06 276 GLU A O 1
ATOM 2223 N N . GLY A 1 277 ? -6.513 10.334 7.774 1.00 90.62 277 GLY A N 1
ATOM 2224 C CA . GLY A 1 277 ? -7.752 9.802 8.338 1.00 90.62 277 GLY A CA 1
ATOM 2225 C C . GLY A 1 277 ? -8.031 8.345 7.962 1.00 90.62 277 GLY A C 1
ATOM 2226 O O . GLY A 1 277 ? -9.139 7.868 8.197 1.00 90.62 277 GLY A O 1
ATOM 2227 N N . THR A 1 278 ? -7.057 7.631 7.387 1.00 92.12 278 THR A N 1
ATOM 2228 C CA . THR A 1 278 ? -7.266 6.276 6.860 1.00 92.12 278 THR A CA 1
ATOM 2229 C C . THR A 1 278 ? -6.678 5.205 7.776 1.00 92.12 278 THR A C 1
ATOM 2231 O O . THR A 1 278 ? -5.513 5.257 8.180 1.00 92.12 278 THR A O 1
ATOM 2234 N N . LEU A 1 279 ? -7.496 4.188 8.048 1.00 92.94 279 LEU A N 1
ATOM 2235 C CA . LEU A 1 279 ? -7.137 2.950 8.730 1.00 92.94 279 LEU A CA 1
ATOM 2236 C C . LEU A 1 279 ? -7.395 1.775 7.786 1.00 92.94 279 LEU A C 1
ATOM 2238 O O . LEU A 1 279 ? -8.503 1.608 7.285 1.00 92.94 279 LEU A O 1
ATOM 2242 N N . VAL A 1 280 ? -6.382 0.942 7.583 1.00 92.69 280 VAL A N 1
ATOM 2243 C CA . VAL A 1 280 ? -6.466 -0.300 6.819 1.00 92.69 280 VAL A CA 1
ATOM 2244 C C . VAL A 1 280 ? -6.315 -1.468 7.774 1.00 92.69 280 VAL A C 1
ATOM 2246 O O . VAL A 1 280 ? -5.298 -1.604 8.450 1.00 92.69 280 VAL A O 1
ATOM 2249 N N . LEU A 1 281 ? -7.321 -2.331 7.790 1.00 92.06 281 LEU A N 1
ATOM 2250 C CA . LEU A 1 281 ? -7.300 -3.600 8.500 1.00 92.06 281 LEU A CA 1
ATOM 2251 C C . LEU A 1 281 ? -7.095 -4.710 7.478 1.00 92.06 281 LEU A C 1
ATOM 2253 O O . LEU A 1 281 ? -7.802 -4.780 6.473 1.00 92.06 281 LEU A O 1
ATOM 2257 N N . GLY A 1 282 ? -6.103 -5.559 7.712 1.00 89.75 282 GLY A N 1
ATOM 2258 C CA . GLY A 1 282 ? -5.768 -6.627 6.788 1.00 89.75 282 GLY A CA 1
ATOM 2259 C C . GLY A 1 282 ? -5.158 -7.839 7.467 1.00 89.75 282 GLY A C 1
ATOM 2260 O O . GLY A 1 282 ? -5.042 -7.934 8.691 1.00 89.75 282 GLY A O 1
ATOM 2261 N N . ASN A 1 283 ? -4.748 -8.779 6.625 1.00 87.88 283 ASN A N 1
ATOM 2262 C CA . ASN A 1 283 ? -4.041 -9.971 7.047 1.00 87.88 283 ASN A CA 1
ATOM 2263 C C . ASN A 1 283 ? -2.747 -10.107 6.246 1.00 87.88 283 ASN A C 1
ATOM 2265 O O . ASN A 1 283 ? -2.770 -10.056 5.022 1.00 87.88 283 ASN A O 1
ATOM 2269 N N . THR A 1 284 ? -1.624 -10.320 6.920 1.00 82.25 284 THR A N 1
ATOM 2270 C CA . THR A 1 284 ? -0.329 -10.599 6.272 1.00 82.25 284 THR A CA 1
ATOM 2271 C C . THR A 1 284 ? -0.235 -11.967 5.600 1.00 82.25 284 THR A C 1
ATOM 2273 O O . THR A 1 284 ? 0.698 -12.219 4.841 1.00 82.25 284 THR A O 1
ATOM 2276 N N . ALA A 1 285 ? -1.189 -12.856 5.869 1.00 78.69 285 ALA A N 1
ATOM 2277 C CA . ALA A 1 285 ? -1.393 -14.091 5.126 1.00 78.69 285 ALA A CA 1
ATOM 2278 C C . ALA A 1 285 ? -2.240 -13.882 3.857 1.00 78.69 285 ALA A C 1
ATOM 2280 O O . ALA A 1 285 ? -2.503 -14.853 3.146 1.00 78.69 285 ALA A O 1
ATOM 2281 N N . ALA A 1 286 ? -2.689 -12.651 3.570 1.00 71.19 286 ALA A N 1
ATOM 2282 C CA . ALA A 1 286 ? -3.299 -12.338 2.285 1.00 71.19 286 ALA A CA 1
ATOM 2283 C C . ALA A 1 286 ? -2.266 -12.584 1.179 1.00 71.19 286 ALA A C 1
ATOM 2285 O O . ALA A 1 286 ? -1.203 -11.968 1.147 1.00 71.19 286 ALA A O 1
ATOM 2286 N N . ASP A 1 287 ? -2.577 -13.530 0.297 1.00 70.44 287 ASP A N 1
ATOM 2287 C CA . ASP A 1 287 ? -1.660 -14.010 -0.733 1.00 70.44 287 ASP A CA 1
ATOM 2288 C C . ASP A 1 287 ? -1.930 -13.296 -2.060 1.00 70.44 287 ASP A C 1
ATOM 2290 O O . ASP A 1 287 ? -2.344 -13.904 -3.048 1.00 70.44 287 ASP A O 1
ATOM 2294 N N . GLY A 1 288 ? -1.775 -11.971 -2.057 1.00 75.25 288 GLY A N 1
ATOM 2295 C CA . GLY A 1 288 ? -1.873 -11.169 -3.267 1.00 75.25 288 GLY A CA 1
ATOM 2296 C C . GLY A 1 288 ? -0.731 -11.488 -4.230 1.00 75.25 288 GLY A C 1
ATOM 2297 O O . GLY A 1 288 ? 0.389 -11.829 -3.832 1.00 75.25 288 GLY A O 1
ATOM 2298 N N . ILE A 1 289 ? -1.025 -11.377 -5.524 1.00 79.81 289 ILE A N 1
ATOM 2299 C CA . ILE A 1 289 ? -0.120 -11.789 -6.594 1.00 79.81 289 ILE A CA 1
ATOM 2300 C C . ILE A 1 289 ? 0.130 -10.607 -7.522 1.00 79.81 289 ILE A C 1
ATOM 2302 O O . ILE A 1 289 ? -0.803 -10.015 -8.059 1.00 79.81 289 ILE A O 1
ATOM 2306 N N . ARG A 1 290 ? 1.407 -10.304 -7.743 1.00 82.44 290 ARG A N 1
ATOM 2307 C CA . ARG A 1 290 ? 1.872 -9.394 -8.787 1.00 82.44 290 ARG A CA 1
ATOM 2308 C C . ARG A 1 290 ? 1.946 -10.147 -10.104 1.00 82.44 290 ARG A C 1
ATOM 2310 O O . ARG A 1 290 ? 2.632 -11.165 -10.191 1.00 82.44 290 ARG A O 1
ATOM 2317 N N . CYS A 1 291 ? 1.244 -9.655 -11.114 1.00 79.88 291 CYS A N 1
ATOM 2318 C CA . CYS A 1 291 ? 1.217 -10.274 -12.432 1.00 79.88 291 CYS A CA 1
ATOM 2319 C C . CYS A 1 291 ? 1.906 -9.370 -13.449 1.00 79.88 291 CYS A C 1
ATOM 2321 O O . CYS A 1 291 ? 1.483 -8.234 -13.641 1.00 79.88 291 CYS A O 1
ATOM 2323 N N . TYR A 1 292 ? 2.923 -9.895 -14.128 1.00 80.19 292 TYR A N 1
ATOM 2324 C CA . TYR A 1 292 ? 3.647 -9.179 -15.177 1.00 80.19 292 TYR A CA 1
ATOM 2325 C C . TYR A 1 292 ? 3.353 -9.799 -16.537 1.00 80.19 292 TYR A C 1
ATOM 2327 O O . TYR A 1 292 ? 3.538 -11.003 -16.720 1.00 80.19 292 TYR A O 1
ATOM 2335 N N . GLY A 1 293 ? 2.907 -8.977 -17.487 1.00 77.00 293 GLY A N 1
ATOM 2336 C CA . GLY A 1 293 ? 2.809 -9.362 -18.894 1.00 77.00 293 GLY A CA 1
ATOM 2337 C C . GLY A 1 293 ? 4.186 -9.473 -19.553 1.00 77.00 293 GLY A C 1
ATOM 2338 O O . GLY A 1 293 ? 5.199 -9.023 -19.010 1.00 77.00 293 GLY A O 1
ATOM 2339 N N . ALA A 1 294 ? 4.227 -10.072 -20.740 1.00 74.62 294 ALA A N 1
ATOM 2340 C CA . ALA A 1 294 ? 5.440 -10.122 -21.543 1.00 74.62 294 ALA A CA 1
ATOM 2341 C C . ALA A 1 294 ? 5.817 -8.743 -22.092 1.00 74.62 294 ALA A C 1
ATOM 2343 O O . ALA A 1 294 ? 4.964 -7.953 -22.496 1.00 74.62 294 ALA A O 1
ATOM 2344 N N . ILE A 1 295 ? 7.123 -8.493 -22.147 1.00 73.75 295 ILE A N 1
ATOM 2345 C CA . ILE A 1 295 ? 7.699 -7.243 -22.635 1.00 73.75 295 ILE A CA 1
ATOM 2346 C C . ILE A 1 295 ? 7.680 -7.254 -24.165 1.00 73.75 295 ILE A C 1
ATOM 2348 O O . ILE A 1 295 ? 8.240 -8.158 -24.784 1.00 73.75 295 ILE A O 1
ATOM 2352 N N . GLN A 1 296 ? 7.074 -6.232 -24.771 1.00 64.44 296 GLN A N 1
ATOM 2353 C CA . GLN A 1 296 ? 6.899 -6.106 -26.226 1.00 64.44 296 GLN A CA 1
ATOM 2354 C C . GLN A 1 296 ? 8.102 -5.453 -26.931 1.00 64.44 296 GLN A C 1
ATOM 2356 O O . GLN A 1 296 ? 7.973 -4.875 -28.006 1.00 64.44 296 GLN A O 1
ATOM 2361 N N . ASP A 1 297 ? 9.288 -5.522 -26.326 1.00 60.50 297 ASP A N 1
ATOM 2362 C CA . ASP A 1 297 ? 10.512 -4.978 -26.906 1.00 60.50 297 ASP A CA 1
ATOM 2363 C C . ASP A 1 297 ? 11.251 -6.047 -27.726 1.00 60.50 297 ASP A C 1
ATOM 2365 O O . ASP A 1 297 ? 11.437 -7.180 -27.269 1.00 60.50 297 ASP A O 1
ATOM 2369 N N . ALA A 1 298 ? 11.700 -5.687 -28.933 1.00 52.56 298 ALA A N 1
ATOM 2370 C CA . ALA A 1 298 ? 12.359 -6.609 -29.858 1.00 52.56 298 ALA A CA 1
ATOM 2371 C C . ALA A 1 298 ? 13.605 -7.276 -29.246 1.00 52.56 298 ALA A C 1
ATOM 2373 O O . ALA A 1 298 ? 13.890 -8.439 -29.543 1.00 52.56 298 ALA A O 1
ATOM 2374 N N . GLN A 1 299 ? 14.327 -6.586 -28.355 1.00 52.97 299 GLN A N 1
ATOM 2375 C CA . GLN A 1 299 ? 15.500 -7.143 -27.677 1.00 52.97 299 GLN A CA 1
ATOM 2376 C C . GLN A 1 299 ? 15.125 -8.016 -26.468 1.00 52.97 299 GLN A C 1
ATOM 2378 O O . GLN A 1 299 ? 15.829 -8.983 -26.161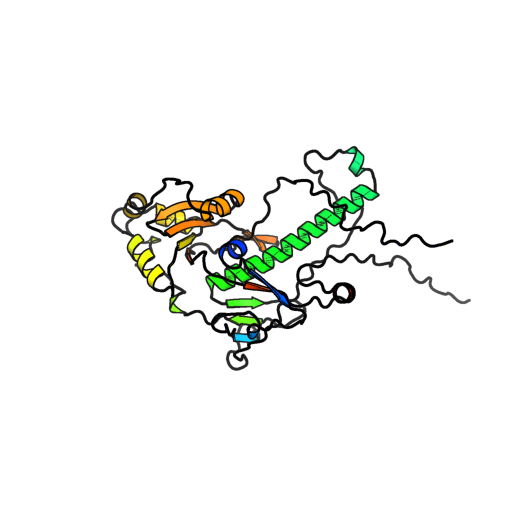 1.00 52.97 299 GLN A O 1
ATOM 2383 N N . ALA A 1 300 ? 14.003 -7.726 -25.802 1.00 52.22 300 ALA A N 1
ATOM 2384 C CA . ALA A 1 300 ? 13.483 -8.544 -24.704 1.00 52.22 300 ALA A CA 1
ATOM 2385 C C . ALA A 1 300 ? 12.916 -9.884 -25.204 1.00 52.22 300 ALA A C 1
ATOM 2387 O O . ALA A 1 300 ? 13.097 -10.923 -24.559 1.00 52.22 300 ALA A O 1
ATOM 2388 N N . PHE A 1 301 ? 12.306 -9.880 -26.395 1.00 36.72 301 PHE A N 1
ATOM 2389 C CA . PHE A 1 301 ? 11.727 -11.061 -27.038 1.00 36.72 301 PHE A CA 1
ATOM 2390 C C . PHE A 1 301 ? 12.766 -12.170 -27.288 1.00 36.72 301 PHE A C 1
ATOM 2392 O O . PHE A 1 301 ? 12.493 -13.349 -27.059 1.00 36.72 301 PHE A O 1
ATOM 2399 N N . VAL A 1 302 ? 14.001 -11.800 -27.651 1.00 36.12 302 VAL A N 1
ATOM 2400 C CA . VAL A 1 302 ? 15.117 -12.746 -27.860 1.00 36.12 302 VAL A CA 1
ATOM 2401 C C . VAL A 1 302 ? 15.535 -13.448 -26.558 1.00 36.12 302 VAL A C 1
ATOM 2403 O O . VAL A 1 302 ? 16.015 -14.581 -26.590 1.00 36.12 302 VAL A O 1
ATOM 2406 N N . ARG A 1 303 ? 15.340 -12.808 -25.397 1.00 36.25 303 ARG A N 1
ATOM 2407 C CA . ARG A 1 303 ? 15.839 -13.291 -24.096 1.00 36.25 303 ARG A CA 1
ATOM 2408 C C . ARG A 1 303 ? 14.779 -13.956 -23.212 1.00 36.25 303 ARG A C 1
ATOM 2410 O O . ARG A 1 303 ? 15.131 -14.453 -22.146 1.00 36.25 303 ARG A O 1
ATOM 2417 N N . ARG A 1 304 ? 13.509 -14.013 -23.644 1.00 33.12 304 ARG A N 1
ATOM 2418 C CA . ARG A 1 304 ? 12.367 -14.535 -22.855 1.00 33.12 304 ARG A CA 1
ATOM 2419 C C . ARG A 1 304 ? 12.293 -13.941 -21.437 1.00 33.12 304 ARG A C 1
ATOM 2421 O O . ARG A 1 304 ? 11.962 -14.641 -20.480 1.00 33.12 304 ARG A O 1
ATOM 2428 N N . CYS A 1 305 ? 12.614 -12.657 -21.288 1.00 34.94 305 CYS A N 1
ATOM 2429 C CA . CYS A 1 305 ? 12.538 -11.969 -20.001 1.00 34.94 305 CYS A CA 1
ATOM 2430 C C . CYS A 1 305 ? 11.098 -11.496 -19.728 1.00 34.94 305 CYS A C 1
ATOM 2432 O O . CYS A 1 305 ? 10.495 -10.842 -20.574 1.00 34.94 305 CYS A O 1
ATOM 2434 N N . GLY A 1 306 ? 10.559 -11.812 -18.547 1.00 36.75 306 GLY A N 1
ATOM 2435 C CA . GLY A 1 306 ? 9.357 -11.177 -17.991 1.00 36.75 306 GLY A CA 1
ATOM 2436 C C . GLY A 1 306 ? 9.730 -10.349 -16.757 1.00 36.75 306 GLY A C 1
ATOM 2437 O O . GLY A 1 306 ? 10.606 -10.772 -16.001 1.00 36.75 306 GLY A O 1
ATOM 2438 N N . GLY A 1 307 ? 9.093 -9.190 -16.563 1.00 49.25 307 GLY A N 1
ATOM 2439 C CA . GLY A 1 307 ? 9.389 -8.248 -15.470 1.00 49.25 307 GLY A CA 1
ATOM 2440 C C . GLY A 1 307 ? 10.107 -6.972 -15.936 1.00 49.25 307 GLY A C 1
ATOM 2441 O O . GLY A 1 307 ? 9.788 -6.440 -16.994 1.00 49.25 307 GLY A O 1
ATOM 2442 N N . LEU A 1 308 ? 11.068 -6.474 -15.146 1.00 43.38 308 LEU A N 1
ATOM 2443 C CA . LEU A 1 308 ? 11.893 -5.305 -15.486 1.00 43.38 308 LEU A CA 1
ATOM 2444 C C . LEU A 1 308 ? 12.954 -5.670 -16.537 1.00 43.38 308 LEU A C 1
ATOM 2446 O O . LEU A 1 308 ? 13.699 -6.635 -16.355 1.00 43.38 308 LEU A O 1
ATOM 2450 N N . PHE A 1 309 ? 13.067 -4.878 -17.606 1.00 37.25 309 PHE A N 1
ATOM 2451 C CA . PHE A 1 309 ? 14.097 -5.059 -18.631 1.00 37.25 309 PHE A CA 1
ATOM 2452 C C . PHE A 1 309 ? 14.782 -3.729 -18.957 1.00 37.25 309 PHE A C 1
ATOM 2454 O O . PHE A 1 309 ? 14.163 -2.868 -19.586 1.00 37.25 309 PHE A O 1
ATOM 2461 N N . PRO A 1 310 ? 16.043 -3.538 -18.529 1.00 34.78 310 PRO A N 1
ATOM 2462 C CA . PRO A 1 310 ? 16.780 -2.326 -18.839 1.00 34.78 310 PRO A CA 1
ATOM 2463 C C . PRO A 1 310 ? 17.203 -2.326 -20.311 1.00 34.78 310 PRO A C 1
ATOM 2465 O O . PRO A 1 310 ? 17.782 -3.296 -20.806 1.00 34.78 310 PRO A O 1
ATOM 2468 N N . LEU A 1 311 ? 16.941 -1.213 -20.993 1.00 33.72 311 LEU A N 1
ATOM 2469 C CA . LEU A 1 311 ? 17.363 -0.953 -22.366 1.00 33.72 311 LEU A CA 1
ATOM 2470 C C . LEU A 1 311 ? 18.216 0.307 -22.403 1.00 33.72 311 LEU A C 1
ATOM 2472 O O . LEU A 1 311 ? 17.905 1.302 -21.757 1.00 33.72 311 LEU A O 1
ATOM 2476 N N . SER A 1 312 ? 19.276 0.267 -23.199 1.00 35.09 312 SER A N 1
ATOM 2477 C CA . SER A 1 312 ? 20.077 1.443 -23.518 1.00 35.09 312 SER A CA 1
ATOM 2478 C C . SER A 1 312 ? 20.239 1.509 -25.025 1.00 35.09 312 SER A C 1
ATOM 2480 O O . SER A 1 312 ? 20.808 0.593 -25.622 1.00 35.09 312 SER A O 1
ATOM 2482 N N . GLU A 1 313 ? 19.769 2.592 -25.629 1.00 35.22 313 GLU A N 1
ATOM 2483 C CA . GLU A 1 313 ? 19.916 2.859 -27.056 1.00 35.22 313 GLU A CA 1
ATOM 2484 C C . GLU A 1 313 ? 20.762 4.117 -27.219 1.00 35.22 313 GLU A C 1
ATOM 2486 O O . GLU A 1 313 ? 20.524 5.136 -26.575 1.00 35.22 313 GLU A O 1
ATOM 2491 N N . THR A 1 314 ? 21.803 4.035 -28.047 1.00 34.75 314 THR A N 1
ATOM 2492 C CA . THR A 1 314 ? 22.580 5.215 -28.435 1.00 34.75 314 THR A CA 1
ATOM 2493 C C . THR A 1 314 ? 21.979 5.729 -29.732 1.00 34.75 314 THR A C 1
ATOM 2495 O O . THR A 1 314 ? 22.133 5.086 -30.769 1.00 34.75 314 THR A O 1
ATOM 2498 N N . LEU A 1 315 ? 21.270 6.855 -29.673 1.00 31.28 315 LEU A N 1
ATOM 2499 C CA . LEU A 1 315 ? 20.783 7.530 -30.873 1.00 31.28 315 LEU A CA 1
ATOM 2500 C C . LEU A 1 315 ? 21.991 8.114 -31.608 1.00 31.28 315 LEU A C 1
ATOM 2502 O O . LEU A 1 315 ? 22.681 8.994 -31.094 1.00 31.28 315 LEU A O 1
ATOM 2506 N N . ALA A 1 316 ? 22.283 7.586 -32.789 1.00 35.34 316 ALA A N 1
ATOM 2507 C CA . ALA A 1 316 ? 23.357 8.080 -33.633 1.00 35.34 316 ALA A CA 1
ATOM 2508 C C . ALA A 1 316 ? 22.844 9.221 -34.519 1.00 35.34 316 ALA A C 1
ATOM 2510 O O . ALA A 1 316 ? 22.824 9.062 -35.727 1.00 35.34 316 ALA A O 1
ATOM 2511 N N . ASP A 1 317 ? 22.450 10.358 -33.937 1.00 31.78 317 ASP A N 1
ATOM 2512 C CA . ASP A 1 317 ? 22.063 11.539 -34.722 1.00 31.78 317 ASP A CA 1
ATOM 2513 C C . ASP A 1 317 ? 22.749 12.816 -34.224 1.00 31.78 317 ASP A C 1
ATOM 2515 O O . ASP A 1 317 ? 22.230 13.607 -33.443 1.00 31.78 317 ASP A O 1
ATOM 2519 N N . GLY A 1 318 ? 23.960 13.004 -34.749 1.00 33.81 318 GLY A N 1
ATOM 2520 C CA . GLY A 1 318 ? 24.628 14.296 -34.925 1.00 33.81 318 GLY A CA 1
ATOM 2521 C C . GLY A 1 318 ? 25.174 14.449 -36.352 1.00 33.81 318 GLY A C 1
ATOM 2522 O O . GLY A 1 318 ? 26.136 15.179 -36.570 1.00 33.81 318 GLY A O 1
ATOM 2523 N N . GLY A 1 319 ? 24.618 13.710 -37.319 1.00 28.80 319 GLY A N 1
ATOM 2524 C CA . GLY A 1 319 ? 25.028 13.727 -38.722 1.00 28.80 319 GLY A CA 1
ATOM 2525 C C . GLY A 1 319 ? 23.983 14.422 -39.580 1.00 28.80 319 GLY A C 1
ATOM 2526 O O . GLY A 1 319 ? 23.155 13.763 -40.198 1.00 28.80 319 GLY A O 1
ATOM 2527 N N . GLY A 1 320 ? 24.010 15.755 -39.618 1.00 27.94 320 GLY A N 1
ATOM 2528 C CA . GLY A 1 320 ? 23.245 16.500 -40.612 1.00 27.94 320 GLY A CA 1
ATOM 2529 C C . GLY A 1 320 ? 23.617 16.026 -42.019 1.00 27.94 320 GLY A C 1
ATOM 2530 O O . GLY A 1 320 ? 24.795 15.976 -42.369 1.00 27.94 320 GLY A O 1
ATOM 2531 N N . ILE A 1 321 ? 22.612 15.674 -42.820 1.00 31.52 321 ILE A N 1
ATOM 2532 C CA . ILE A 1 321 ? 22.762 15.493 -44.265 1.00 31.52 321 ILE A CA 1
ATOM 2533 C C . ILE A 1 321 ? 23.278 16.836 -44.813 1.00 31.52 321 ILE A C 1
ATOM 2535 O O . ILE A 1 321 ? 22.580 17.842 -44.650 1.00 31.52 321 ILE A O 1
ATOM 2539 N N . PRO A 1 322 ? 24.480 16.919 -45.412 1.00 30.92 322 PRO A N 1
ATOM 2540 C CA . PRO A 1 322 ? 24.924 18.169 -46.010 1.00 30.92 322 PRO A CA 1
ATOM 2541 C C . PRO A 1 322 ? 23.990 18.513 -47.180 1.00 30.92 322 PRO A C 1
ATOM 2543 O O . PRO A 1 322 ? 23.658 17.620 -47.966 1.00 30.92 322 PRO A O 1
ATOM 2546 N N . PRO A 1 323 ? 23.554 19.776 -47.334 1.00 32.22 323 PRO A N 1
ATOM 2547 C CA . PRO A 1 323 ? 22.820 20.169 -48.523 1.00 32.22 323 PRO A CA 1
ATOM 2548 C C . PRO A 1 323 ? 23.728 19.978 -49.740 1.00 32.22 323 PRO A C 1
ATOM 2550 O O . PRO A 1 323 ? 24.796 20.582 -49.851 1.00 32.22 323 PRO A O 1
ATOM 2553 N N . VAL A 1 324 ? 23.297 19.108 -50.651 1.00 29.23 324 VAL A N 1
ATOM 2554 C CA . VAL A 1 324 ? 23.852 19.010 -51.998 1.00 29.23 324 VAL A CA 1
ATOM 2555 C C . VAL A 1 324 ? 23.434 20.279 -52.734 1.00 29.23 324 VAL A C 1
ATOM 2557 O O . VAL A 1 324 ? 22.301 20.380 -53.196 1.00 29.23 324 VAL A O 1
ATOM 2560 N N . ASN A 1 325 ? 24.337 21.252 -52.826 1.00 29.64 325 ASN A N 1
ATOM 2561 C CA . ASN A 1 325 ? 24.218 22.308 -53.823 1.00 29.64 325 ASN A CA 1
ATOM 2562 C C . ASN A 1 325 ? 24.919 21.837 -55.101 1.00 29.64 325 ASN A C 1
ATOM 2564 O O . ASN A 1 325 ? 26.128 21.617 -55.122 1.00 29.64 325 ASN A O 1
ATOM 2568 N N . LEU A 1 326 ? 24.119 21.655 -56.146 1.00 27.78 326 LEU A N 1
ATOM 2569 C CA . LEU A 1 326 ? 24.526 21.657 -57.548 1.00 27.78 326 LEU A CA 1
ATOM 2570 C C . LEU A 1 326 ? 23.934 22.933 -58.168 1.00 27.78 326 LEU A C 1
ATOM 2572 O O . LEU A 1 326 ? 22.767 23.211 -57.869 1.00 27.78 326 LEU A O 1
ATOM 2576 N N . PRO A 1 327 ? 24.576 23.608 -59.134 1.00 38.59 327 PRO A N 1
ATOM 2577 C CA . PRO A 1 327 ? 26.005 23.789 -59.414 1.00 38.59 327 PRO A CA 1
ATOM 2578 C C . PRO A 1 327 ? 26.627 25.023 -58.729 1.00 38.59 327 PRO A C 1
ATOM 2580 O O . PRO A 1 327 ? 25.874 25.936 -58.317 1.00 38.59 327 PRO A O 1
#

Radius of gyration: 24.87 Å; chains: 1; bounding box: 63×47×88 Å

Foldseek 3Di:
DDDDDPCVLDDVPPPPPPPQPDQPQDLPLCQQFAPAEDFALAQKDQQVVPDDDDRQFKWKFFADPNDTPPVPIDRDRIHRDADQDDDDDDDLPDDQDDGVPDDPVQCPDSSSVSVSSLVVRVVVSVVVVSVVVSLQSLCCQQPQKDWDDDPVDTIMIIHRPDDPLLNDDQDVCRDLVNDDQEPDDCVVVVVVSQVSDPDGWQEKEAEPQVVVSQCSHPNSVVQFAQPPDVDDPVVVVVVSVVVFKDFRGDRVRYTYMYGRDWDQDPVRDIDGSADHPDMGTHHSPNHHYHYWYQDPDPVSSVVSDTDDDDDDDDPPPPDDDPDDDDD

InterPro domains:
  IPR005564 Major capsid protein GpE [MF_04133] (7-327)
  IPR005564 Major capsid protein GpE [PF03864] (20-306)

Secondary structure (DSSP, 8-state):
-PPPPTTGGG-GGG-------S-----HHHHHH--EEEE-SSSSEEGGGS-SSS--PEEEEEEETTEE-TTT-EEESEE-PPP--------TTS--PPPTT--TTGGGSHHHHHHHHHHHHHHHHHHHHHHHHHHHHHHHHHHSEEEEEETTEEEEEEE----GGGS--PPTTTSGGGS-TTT--THHHHHHHHTTSSS---EEEE-HHHHHHHTT-HHHHHH-B----S--HHHHHHHHTTTTEEEEEEETTEEEEEE--EEE-TTS-EEESSPTT-EEEE-TT---EEEEPBP--HHHHHHT-BS------------PPPP----

Organism: Escherichia coli (NCBI:txid562)

Sequence (327 aa):
MKGTDLWDCLRPASYSVIPNKKVKFRALFLELFFRRTVNFHTEEVMLDKITGKTPVAAYVSPVVEGKVLRHRGGETRVLRPGYVKPKHEFNYQQAVERLPGEDPAQLNDPAYRRLRIITDNLKQEEHAIVQVEEMQAVNAVLYGKYTMEGDQFEKIEVDFGRSTKNNITQGSGKEWSKQDRDTFDPTHDLDLYCDQASGLVNIAIMDGTVWRLLNGFKLFREKLDTRRGSNSQLETAVKDLGAVVSFKGYYGDLAIVVAKTSYIAEDGIEKRYLPEGTLVLGNTAADGIRCYGAIQDAQAFVRRCGGLFPLSETLADGGGIPPVNLP

pLDDT: mean 71.22, std 20.13, range [24.34, 95.19]